Protein AF-A0A943E1K8-F1 (afdb_monomer)

Solvent-accessible surface area (backbone atoms only — not comparable to full-atom values): 16326 Å² total; per-residue (Å²): 135,88,84,73,83,76,76,87,79,76,83,73,80,78,90,58,93,94,58,88,58,58,48,60,48,66,50,99,86,66,51,77,46,78,41,61,51,93,78,56,90,78,88,85,83,81,87,78,83,80,50,56,70,44,74,32,82,42,62,45,56,46,76,77,58,83,40,34,36,35,40,38,34,29,32,98,78,47,32,36,43,30,36,35,33,32,44,66,48,63,89,44,80,87,56,68,46,66,27,31,40,61,46,93,64,55,36,15,24,50,45,87,46,55,88,55,11,23,40,20,63,61,75,51,72,74,37,38,54,62,36,40,43,32,40,37,41,65,50,99,84,49,40,31,44,38,38,35,43,37,28,32,70,88,68,53,53,41,35,39,36,37,72,45,66,58,78,44,86,47,94,68,76,92,80,73,64,78,43,76,43,80,53,93,63,85,86,72,55,69,20,55,46,42,32,42,33,20,29,96,80,66,51,34,39,32,34,45,34,34,19,30,57,70,78,54,94,66,88,66,70,45,67,36,40,81,38,98,57,80,46,59,48,16,27,39,90,78,39,49,73,47,76,67,49,98,86,58,90,69,67,71,36,81,46,73,65,46,38,35,34,53,94,95,42,76,48,75,47,67,46,83,41,66,68,86,115

Structure (mmCIF, N/CA/C/O backbone):
data_AF-A0A943E1K8-F1
#
_entry.id   AF-A0A943E1K8-F1
#
loop_
_atom_site.group_PDB
_atom_site.id
_atom_site.type_symbol
_atom_site.label_atom_id
_atom_site.label_alt_id
_atom_site.label_comp_id
_atom_site.label_asym_id
_atom_site.label_entity_id
_atom_site.label_seq_id
_atom_site.pdbx_PDB_ins_code
_atom_site.Cartn_x
_atom_site.Cartn_y
_atom_site.Cartn_z
_atom_site.occupancy
_atom_site.B_iso_or_equiv
_atom_site.auth_seq_id
_atom_site.auth_comp_id
_atom_site.auth_asym_id
_atom_site.auth_atom_id
_atom_site.pdbx_PDB_model_num
ATOM 1 N N . MET A 1 1 ? 5.465 17.161 -19.600 1.00 29.16 1 MET A N 1
ATOM 2 C CA . MET A 1 1 ? 6.344 17.427 -20.763 1.00 29.16 1 MET A CA 1
ATOM 3 C C . MET A 1 1 ? 6.939 16.104 -21.221 1.00 29.16 1 MET A C 1
ATOM 5 O O . MET A 1 1 ? 7.706 15.511 -20.479 1.00 29.16 1 MET A O 1
ATOM 9 N N . LYS A 1 2 ? 6.500 15.605 -22.382 1.00 32.16 2 LYS A N 1
ATOM 10 C CA . LYS A 1 2 ? 6.894 14.309 -22.955 1.00 32.16 2 LYS A CA 1
ATOM 11 C C . LYS A 1 2 ? 8.342 14.390 -23.451 1.00 32.16 2 LYS A C 1
ATOM 13 O O . LYS A 1 2 ? 8.644 15.281 -24.241 1.00 32.16 2 LYS A O 1
ATOM 18 N N . ARG A 1 3 ? 9.229 13.486 -23.026 1.00 33.66 3 ARG A N 1
ATOM 19 C CA . ARG A 1 3 ? 10.519 13.294 -23.703 1.00 33.66 3 ARG A CA 1
ATOM 20 C C . ARG A 1 3 ? 10.346 12.201 -24.745 1.00 33.66 3 ARG A C 1
ATOM 22 O O . ARG A 1 3 ? 10.275 11.024 -24.425 1.00 33.66 3 ARG A O 1
ATOM 29 N N . LEU A 1 4 ? 10.194 12.671 -25.979 1.00 34.94 4 LEU A N 1
ATOM 30 C CA . LEU A 1 4 ? 10.221 11.888 -27.198 1.00 34.94 4 LEU A CA 1
ATOM 31 C C . LEU A 1 4 ? 11.572 11.173 -27.307 1.00 34.94 4 LEU A C 1
ATOM 33 O O . LEU A 1 4 ? 12.613 11.831 -27.312 1.00 34.94 4 LEU A O 1
ATOM 37 N N . SER A 1 5 ? 11.560 9.852 -27.461 1.00 40.31 5 SER A N 1
ATOM 38 C CA . SER A 1 5 ? 12.672 9.148 -28.098 1.00 40.31 5 SER A CA 1
ATOM 39 C C . SER A 1 5 ? 12.657 9.575 -29.562 1.00 40.31 5 SER A C 1
ATOM 41 O O . SER A 1 5 ? 11.789 9.167 -30.331 1.00 40.31 5 SER A O 1
ATOM 43 N N . ALA A 1 6 ? 13.534 10.515 -29.904 1.00 36.59 6 ALA A N 1
ATOM 44 C CA . ALA A 1 6 ? 13.591 11.135 -31.214 1.00 36.59 6 ALA A CA 1
ATOM 45 C C . ALA A 1 6 ? 13.852 10.081 -32.301 1.00 36.59 6 ALA A C 1
ATOM 47 O O . ALA A 1 6 ? 14.968 9.585 -32.439 1.00 36.59 6 ALA A O 1
ATOM 48 N N . ILE A 1 7 ? 12.833 9.776 -33.106 1.00 44.44 7 ILE A N 1
ATOM 49 C CA . ILE A 1 7 ? 13.059 9.295 -34.468 1.00 44.44 7 ILE A CA 1
ATOM 50 C C . ILE A 1 7 ? 13.648 10.492 -35.217 1.00 44.44 7 ILE A C 1
ATOM 52 O O . ILE A 1 7 ? 12.962 11.490 -35.442 1.00 44.44 7 ILE A O 1
ATOM 56 N N . ALA A 1 8 ? 14.934 10.433 -35.554 1.00 38.34 8 ALA A N 1
ATOM 57 C CA . ALA A 1 8 ? 15.527 11.390 -36.477 1.00 38.34 8 ALA A CA 1
ATOM 58 C C . ALA A 1 8 ? 14.951 11.107 -37.872 1.00 38.34 8 ALA A C 1
ATOM 60 O O . ALA A 1 8 ? 15.337 10.147 -38.532 1.00 38.34 8 ALA A O 1
ATOM 61 N N . PHE A 1 9 ? 13.973 11.911 -38.289 1.00 50.53 9 PHE A N 1
ATOM 62 C CA . PHE A 1 9 ? 13.283 11.756 -39.565 1.00 50.53 9 PHE A CA 1
ATOM 63 C C . PHE A 1 9 ? 13.862 12.734 -40.590 1.00 50.53 9 PHE A C 1
ATOM 65 O O . PHE A 1 9 ? 13.734 13.948 -40.438 1.00 50.53 9 PHE A O 1
ATOM 72 N N . ALA A 1 10 ? 14.499 12.213 -41.638 1.00 42.06 10 ALA A N 1
ATOM 73 C CA . ALA A 1 10 ? 14.934 12.999 -42.788 1.00 42.06 10 ALA A CA 1
ATOM 74 C C . ALA A 1 10 ? 14.066 12.635 -44.000 1.00 42.06 10 ALA A C 1
ATOM 76 O O . ALA A 1 10 ? 14.365 11.694 -44.733 1.00 42.06 10 ALA A O 1
ATOM 77 N N . LEU A 1 11 ? 12.977 13.379 -44.215 1.00 49.12 11 LEU A N 1
ATOM 78 C CA . LEU A 1 11 ? 12.185 13.261 -45.438 1.00 49.12 11 LEU A CA 1
ATOM 79 C C . LEU A 1 11 ? 12.893 14.041 -46.547 1.00 49.12 11 LEU A C 1
ATOM 81 O O . LEU A 1 11 ? 12.848 15.269 -46.577 1.00 49.12 11 LEU A O 1
ATOM 85 N N . THR A 1 12 ? 13.570 13.341 -47.454 1.00 46.84 12 THR A N 1
ATOM 86 C CA . THR A 1 12 ? 14.207 13.993 -48.606 1.00 46.84 12 THR A CA 1
ATOM 87 C C . THR A 1 12 ? 13.293 13.858 -49.816 1.00 46.84 12 THR A C 1
ATOM 89 O O . THR A 1 12 ? 13.311 12.844 -50.509 1.00 46.84 12 THR A O 1
ATOM 92 N N . ALA A 1 13 ? 12.476 14.879 -50.070 1.00 49.19 13 ALA A N 1
ATOM 93 C CA . ALA A 1 13 ? 11.748 15.004 -51.327 1.00 49.19 13 ALA A CA 1
ATOM 94 C C . ALA A 1 13 ? 12.697 15.597 -52.381 1.00 49.19 13 ALA A C 1
ATOM 96 O O . ALA A 1 13 ? 12.972 16.797 -52.382 1.00 49.19 13 ALA A O 1
ATOM 97 N N . LEU A 1 14 ? 13.247 14.757 -53.260 1.00 47.16 14 LEU A N 1
ATOM 98 C CA . LEU A 1 14 ? 14.040 15.225 -54.397 1.00 47.16 14 LEU A CA 1
ATOM 99 C C . LEU A 1 14 ? 13.082 15.704 -55.494 1.00 47.16 14 LEU A C 1
ATOM 101 O O . LEU A 1 14 ? 12.521 14.902 -56.234 1.00 47.16 14 LEU A O 1
ATOM 105 N N . ALA A 1 15 ? 12.879 17.018 -55.589 1.00 43.00 15 ALA A N 1
ATOM 106 C CA . ALA A 1 15 ? 12.144 17.618 -56.694 1.00 43.00 15 ALA A CA 1
ATOM 107 C C . ALA A 1 15 ? 13.066 17.734 -57.917 1.00 43.00 15 ALA A C 1
ATOM 109 O O . ALA A 1 15 ? 13.774 18.726 -58.086 1.00 43.00 15 ALA A O 1
ATOM 110 N N . SER A 1 16 ? 13.060 16.723 -58.783 1.00 43.00 16 SER A N 1
ATOM 111 C CA . SER A 1 16 ? 13.494 16.885 -60.169 1.00 43.00 16 SER A CA 1
ATOM 112 C C . SER A 1 16 ? 12.362 16.472 -61.104 1.00 43.00 16 SER A C 1
ATOM 114 O O . SER A 1 16 ? 11.616 15.523 -60.873 1.00 43.00 16 SER A O 1
ATOM 116 N N . SER A 1 17 ? 12.166 17.287 -62.133 1.00 46.81 17 SER A N 1
ATOM 117 C CA . SER A 1 17 ? 11.093 17.164 -63.109 1.00 46.81 17 SER A CA 1
ATOM 118 C C . SER A 1 17 ? 11.123 15.810 -63.834 1.00 46.81 17 SER A C 1
ATOM 120 O O . SER A 1 17 ? 12.160 15.424 -64.369 1.00 46.81 17 SER A O 1
ATOM 122 N N . ALA A 1 18 ? 9.947 15.180 -63.926 1.00 48.66 18 ALA A N 1
ATOM 123 C CA . ALA A 1 18 ? 9.571 14.093 -64.841 1.00 48.66 18 ALA A CA 1
ATOM 124 C C . ALA A 1 18 ? 10.043 12.650 -64.551 1.00 48.66 18 ALA A C 1
ATOM 126 O O . ALA A 1 18 ? 9.966 11.811 -65.446 1.00 48.66 18 ALA A O 1
ATOM 127 N N . VAL A 1 19 ? 10.432 12.300 -63.321 1.00 50.19 19 VAL A N 1
ATOM 128 C CA . VAL A 1 19 ? 10.667 10.891 -62.936 1.00 50.19 19 VAL A CA 1
ATOM 129 C C . VAL A 1 19 ? 9.870 10.573 -61.671 1.00 50.19 19 VAL A C 1
ATOM 131 O O . VAL A 1 19 ? 9.807 11.415 -60.779 1.00 50.19 19 VAL A O 1
ATOM 134 N N . ALA A 1 20 ? 9.227 9.399 -61.629 1.00 53.78 20 ALA A N 1
ATOM 135 C CA . ALA A 1 20 ? 8.371 8.923 -60.540 1.00 53.78 20 ALA A CA 1
ATOM 136 C C . ALA A 1 20 ? 8.883 9.367 -59.160 1.00 53.78 20 ALA A C 1
ATOM 138 O O . ALA A 1 20 ? 9.993 9.010 -58.756 1.00 53.78 20 ALA A O 1
ATOM 139 N N . GLN A 1 21 ? 8.088 10.167 -58.445 1.00 65.31 21 GLN A N 1
ATOM 140 C CA . GLN A 1 21 ? 8.459 10.587 -57.100 1.00 65.31 21 GLN A CA 1
ATOM 141 C C . GLN A 1 21 ? 8.367 9.353 -56.192 1.00 65.31 21 GLN A C 1
ATOM 143 O O . GLN A 1 21 ? 7.339 8.673 -56.139 1.00 65.31 21 GLN A O 1
ATOM 148 N N . SER A 1 22 ? 9.455 9.028 -55.498 1.00 69.75 22 SER A N 1
ATOM 149 C CA . SER A 1 22 ? 9.477 7.950 -54.511 1.00 69.75 22 SER A CA 1
ATOM 150 C C . SER A 1 22 ? 9.601 8.533 -53.112 1.00 69.75 22 SER A C 1
ATOM 152 O O . SER A 1 22 ? 10.521 9.312 -52.861 1.00 69.75 22 SER A O 1
ATOM 154 N N . ILE A 1 23 ? 8.740 8.113 -52.190 1.00 73.12 23 ILE A N 1
ATOM 155 C CA . ILE A 1 23 ? 8.966 8.328 -50.760 1.00 73.12 23 ILE A CA 1
ATOM 156 C C . ILE A 1 23 ? 9.920 7.232 -50.295 1.00 73.12 23 ILE A C 1
ATOM 158 O O . ILE A 1 23 ? 9.649 6.051 -50.498 1.00 73.12 23 ILE A O 1
ATOM 162 N N . VAL A 1 24 ? 11.038 7.618 -49.683 1.00 75.31 24 VAL A N 1
ATOM 163 C CA . VAL A 1 24 ? 11.954 6.679 -49.030 1.00 75.31 24 VAL A CA 1
ATOM 164 C C . VAL A 1 24 ? 11.812 6.854 -47.527 1.00 75.31 24 VAL A C 1
ATOM 166 O O . VAL A 1 24 ? 12.113 7.920 -46.995 1.00 75.31 24 VAL A O 1
ATOM 169 N N . VAL A 1 25 ? 11.350 5.808 -46.852 1.00 73.62 25 VAL A N 1
ATOM 170 C CA . VAL A 1 25 ? 11.319 5.730 -45.392 1.00 73.62 25 VAL A CA 1
ATOM 171 C C . VAL A 1 25 ? 12.530 4.928 -44.949 1.00 73.62 25 VAL A C 1
ATOM 173 O O . VAL A 1 25 ? 12.727 3.809 -45.415 1.00 73.62 25 VAL A O 1
ATOM 176 N N . VAL A 1 26 ? 13.346 5.493 -44.064 1.00 74.69 26 VAL A N 1
ATOM 177 C CA . VAL A 1 26 ? 14.483 4.787 -43.466 1.00 74.69 26 VAL A CA 1
ATOM 178 C C . VAL A 1 26 ? 14.101 4.384 -42.049 1.00 74.69 26 VAL A C 1
ATOM 180 O O . VAL A 1 26 ? 13.700 5.244 -41.265 1.00 74.69 26 VAL A O 1
ATOM 183 N N . ASP A 1 27 ? 14.171 3.091 -41.733 1.00 72.25 27 ASP A N 1
ATOM 184 C CA . ASP A 1 27 ? 13.877 2.609 -40.383 1.00 72.25 27 ASP A CA 1
ATOM 185 C C . ASP A 1 27 ? 15.059 2.803 -39.416 1.00 72.25 27 ASP A C 1
ATOM 187 O O . ASP A 1 27 ? 16.143 3.256 -39.794 1.00 72.25 27 ASP A O 1
ATOM 191 N N . LYS A 1 28 ? 14.842 2.472 -38.136 1.00 68.56 28 LYS A N 1
ATOM 192 C CA . LYS A 1 28 ? 15.845 2.629 -37.069 1.00 68.56 28 LYS A CA 1
ATOM 193 C C . LYS A 1 28 ? 17.128 1.818 -37.294 1.00 68.56 28 LYS A C 1
ATOM 195 O O . LYS A 1 28 ? 18.148 2.142 -36.694 1.00 68.56 28 LYS A O 1
ATOM 200 N N . ASP A 1 29 ? 17.067 0.777 -38.122 1.00 74.50 29 ASP A N 1
ATOM 201 C CA . ASP A 1 29 ? 18.193 -0.102 -38.438 1.00 74.50 29 ASP A CA 1
ATOM 202 C C . ASP A 1 29 ? 18.872 0.320 -39.756 1.00 74.50 29 ASP A C 1
ATOM 204 O O . ASP A 1 29 ? 19.825 -0.312 -40.208 1.00 74.50 29 ASP A O 1
ATOM 208 N N . GLY A 1 30 ? 18.413 1.425 -40.358 1.00 74.69 30 GLY A N 1
ATOM 209 C CA . GLY A 1 30 ? 18.958 1.990 -41.586 1.00 74.69 30 GLY A CA 1
ATOM 210 C C . GLY A 1 30 ? 18.402 1.362 -42.864 1.00 74.69 30 GLY A C 1
ATOM 211 O O . GLY A 1 30 ? 18.882 1.696 -43.951 1.00 74.69 30 GLY A O 1
ATOM 212 N N . ASN A 1 31 ? 17.398 0.480 -42.782 1.00 76.94 31 ASN A N 1
ATOM 213 C CA . ASN A 1 31 ? 16.817 -0.118 -43.982 1.00 76.94 31 ASN A CA 1
ATOM 214 C C . ASN A 1 31 ? 15.929 0.894 -44.700 1.00 76.94 31 ASN A C 1
ATOM 216 O O . ASN A 1 31 ? 15.180 1.643 -44.074 1.00 76.94 31 ASN A O 1
ATOM 220 N N . GLN A 1 32 ? 15.990 0.890 -46.030 1.00 83.56 32 GLN A N 1
ATOM 221 C CA . GLN A 1 32 ? 15.205 1.791 -46.867 1.00 83.56 32 GLN A CA 1
ATOM 222 C C . GLN A 1 32 ? 13.968 1.092 -47.427 1.00 83.56 32 GLN A C 1
ATOM 224 O O . GLN A 1 32 ? 14.070 0.078 -48.115 1.00 83.56 32 GLN A O 1
ATOM 229 N N . HIS A 1 33 ? 12.815 1.713 -47.223 1.00 79.69 33 HIS A N 1
ATOM 230 C CA . HIS A 1 33 ? 11.519 1.300 -47.744 1.00 79.69 33 HIS A CA 1
ATOM 231 C C . HIS A 1 33 ? 11.070 2.337 -48.770 1.00 79.69 33 HIS A C 1
ATOM 233 O O . HIS A 1 33 ? 10.906 3.511 -48.438 1.00 79.69 33 HIS A O 1
ATOM 239 N N . LYS A 1 34 ? 10.935 1.933 -50.036 1.00 81.06 34 LYS A N 1
ATOM 240 C CA . LYS A 1 34 ? 10.587 2.840 -51.138 1.00 81.06 34 LYS A CA 1
ATOM 241 C C . LYS A 1 34 ? 9.125 2.676 -51.521 1.00 81.06 34 LYS A C 1
ATOM 243 O O . LYS A 1 34 ? 8.689 1.570 -51.820 1.00 81.06 34 LYS A O 1
ATOM 248 N N . PHE A 1 35 ? 8.409 3.788 -51.595 1.00 77.56 35 PHE A N 1
ATOM 249 C CA . PHE A 1 35 ? 7.002 3.838 -51.968 1.00 77.56 35 PHE A CA 1
ATOM 250 C C . PHE A 1 35 ? 6.823 4.727 -53.195 1.00 77.56 35 PHE A C 1
ATOM 252 O O . PHE A 1 35 ? 7.381 5.822 -53.257 1.00 77.56 35 PHE A O 1
ATOM 259 N N . CYS A 1 36 ? 6.050 4.260 -54.175 1.00 78.62 36 CYS A N 1
ATOM 260 C CA . CYS A 1 36 ? 5.674 5.074 -55.327 1.00 78.62 36 CYS A CA 1
ATOM 261 C C . CYS A 1 36 ? 4.592 6.074 -54.906 1.00 78.62 36 CYS A C 1
ATOM 263 O O . CYS A 1 36 ? 3.541 5.664 -54.421 1.00 78.62 36 CYS A O 1
ATOM 265 N N . THR A 1 37 ? 4.835 7.368 -55.092 1.00 71.81 37 THR A N 1
ATOM 266 C CA . THR A 1 37 ? 3.881 8.425 -54.702 1.00 71.81 37 THR A CA 1
ATOM 267 C C . THR A 1 37 ? 2.573 8.397 -55.490 1.00 71.81 37 THR A C 1
ATOM 269 O O . THR A 1 37 ? 1.558 8.828 -54.956 1.00 71.81 37 THR A O 1
ATOM 272 N N . ASP A 1 38 ? 2.560 7.823 -56.699 1.00 75.06 38 ASP A N 1
ATOM 273 C CA . ASP A 1 38 ? 1.367 7.749 -57.559 1.00 75.06 38 ASP A CA 1
ATOM 274 C C . ASP A 1 38 ? 0.222 6.915 -56.947 1.00 75.06 38 ASP A C 1
ATOM 276 O O . ASP A 1 38 ? -0.922 7.015 -57.388 1.00 75.06 38 ASP A O 1
ATOM 280 N N . TYR A 1 39 ? 0.516 6.093 -55.932 1.00 69.38 39 TYR A N 1
ATOM 281 C CA . TYR A 1 39 ? -0.433 5.156 -55.314 1.00 69.38 39 TYR A CA 1
ATOM 282 C C . TYR A 1 39 ? -0.549 5.297 -53.789 1.00 69.38 39 TYR A C 1
ATOM 284 O O . TYR A 1 39 ? -1.210 4.479 -53.150 1.00 69.38 39 TYR A O 1
ATOM 292 N N . VAL A 1 40 ? 0.096 6.298 -53.184 1.00 69.19 40 VAL A N 1
ATOM 293 C CA . VAL A 1 40 ? 0.091 6.490 -51.727 1.00 69.19 40 VAL A CA 1
ATOM 294 C C . VAL A 1 40 ? -0.831 7.648 -51.373 1.00 69.19 40 VAL A C 1
ATOM 296 O O . VAL A 1 40 ? -0.501 8.804 -51.616 1.00 69.19 40 VAL A O 1
ATOM 299 N N . GLN A 1 41 ? -1.982 7.326 -50.782 1.00 73.81 41 GLN A N 1
ATOM 300 C CA . GLN A 1 41 ? -2.904 8.327 -50.244 1.00 73.81 41 GLN A CA 1
ATOM 301 C C . GLN A 1 41 ? -2.454 8.817 -48.860 1.00 73.81 41 GLN A C 1
ATOM 303 O O . GLN A 1 41 ? -2.366 10.020 -48.652 1.00 73.81 41 GLN A O 1
ATOM 308 N N . ASP A 1 42 ? -2.111 7.890 -47.957 1.00 72.00 42 ASP A N 1
ATOM 309 C CA . ASP A 1 42 ? -1.655 8.165 -46.591 1.00 72.00 42 ASP A CA 1
ATOM 310 C C . ASP A 1 42 ? -0.586 7.144 -46.161 1.00 72.00 42 ASP A C 1
ATOM 312 O O . ASP A 1 42 ? -0.641 5.973 -46.545 1.00 72.00 42 ASP A O 1
ATOM 316 N N . ILE A 1 43 ? 0.372 7.570 -45.326 1.00 70.81 43 ILE A N 1
ATOM 317 C CA . ILE A 1 43 ? 1.309 6.679 -44.621 1.00 70.81 43 ILE A CA 1
ATOM 318 C C . ILE A 1 43 ? 1.098 6.864 -43.120 1.00 70.81 43 ILE A C 1
ATOM 320 O O . ILE A 1 43 ? 1.327 7.949 -42.588 1.00 70.81 43 ILE A O 1
ATOM 324 N N . THR A 1 44 ? 0.691 5.795 -42.435 1.00 66.94 44 THR A N 1
ATOM 325 C CA . THR A 1 44 ? 0.552 5.774 -40.973 1.00 66.94 44 THR A CA 1
ATOM 326 C C . THR A 1 44 ? 1.628 4.883 -40.372 1.00 66.94 44 THR A C 1
ATOM 328 O O . THR A 1 44 ? 1.867 3.780 -40.858 1.00 66.94 44 THR A O 1
ATOM 331 N N . PHE A 1 45 ? 2.265 5.358 -39.305 1.00 70.00 45 PHE A N 1
ATOM 332 C CA . PHE A 1 45 ? 3.222 4.585 -38.523 1.00 70.00 45 PHE A CA 1
ATOM 333 C C . PHE A 1 45 ? 2.626 4.312 -37.149 1.00 70.00 45 PHE A C 1
ATOM 335 O O . PHE A 1 45 ? 2.298 5.249 -36.421 1.00 70.00 45 PHE A O 1
ATOM 342 N N . GLU A 1 46 ? 2.499 3.038 -36.795 1.00 66.94 46 GLU A N 1
ATOM 343 C CA . GLU A 1 46 ? 2.139 2.626 -35.445 1.00 66.94 46 GLU A CA 1
ATOM 344 C C . GLU A 1 46 ? 3.417 2.350 -34.652 1.00 66.94 46 GLU A C 1
ATOM 346 O O . GLU A 1 46 ? 4.272 1.561 -35.060 1.00 66.94 46 GLU A O 1
ATOM 351 N N . VAL A 1 47 ? 3.566 3.029 -33.517 1.00 64.62 47 VAL A N 1
ATOM 352 C CA . VAL A 1 47 ? 4.628 2.709 -32.565 1.00 64.62 47 VAL A CA 1
ATOM 353 C C . VAL A 1 47 ? 4.138 1.532 -31.736 1.00 64.62 47 VAL A C 1
ATOM 355 O O . VAL A 1 47 ? 3.318 1.708 -30.839 1.00 64.62 47 VAL A O 1
ATOM 358 N N . ILE A 1 48 ? 4.639 0.339 -32.043 1.00 69.94 48 ILE A N 1
ATOM 359 C CA . ILE A 1 48 ? 4.382 -0.844 -31.224 1.00 69.94 48 ILE A CA 1
ATOM 360 C C . ILE A 1 48 ? 5.348 -0.815 -30.038 1.00 69.94 48 ILE A C 1
ATOM 362 O O . ILE A 1 48 ? 6.570 -0.863 -30.210 1.00 69.94 48 ILE A O 1
ATOM 366 N N . ASP A 1 49 ? 4.798 -0.726 -28.831 1.00 75.38 49 ASP A N 1
ATOM 367 C CA . ASP A 1 49 ? 5.567 -0.876 -27.603 1.00 75.38 49 ASP A CA 1
ATOM 368 C C . ASP A 1 49 ? 5.860 -2.359 -27.352 1.00 75.38 49 ASP A C 1
ATOM 370 O O . ASP A 1 49 ? 5.022 -3.107 -26.858 1.00 75.38 49 ASP A O 1
ATOM 374 N N . ASN A 1 50 ? 7.063 -2.786 -27.732 1.00 80.94 50 ASN A N 1
ATOM 375 C CA . ASN A 1 50 ? 7.509 -4.174 -27.605 1.00 80.94 50 ASN A CA 1
ATOM 376 C C . ASN A 1 50 ? 8.197 -4.469 -26.262 1.00 80.94 50 ASN A C 1
ATOM 378 O O . ASN A 1 50 ? 8.887 -5.484 -26.138 1.00 80.94 50 ASN A O 1
ATOM 382 N N . ARG A 1 51 ? 8.080 -3.583 -25.263 1.00 89.06 51 ARG A N 1
ATOM 383 C CA . ARG A 1 51 ? 8.646 -3.851 -23.937 1.00 89.06 51 ARG A CA 1
ATOM 384 C C . ARG A 1 51 ? 7.948 -5.069 -23.315 1.00 89.06 51 ARG A C 1
ATOM 386 O O . ARG A 1 51 ? 6.720 -5.147 -23.366 1.00 89.06 51 ARG A O 1
ATOM 393 N N . PRO A 1 52 ? 8.688 -6.010 -22.700 1.00 92.56 52 PRO A N 1
ATOM 394 C CA . PRO A 1 52 ? 8.073 -7.080 -21.928 1.00 92.56 52 PRO A CA 1
ATOM 395 C C . PRO A 1 52 ? 7.197 -6.482 -20.823 1.00 92.56 52 PRO A C 1
ATOM 397 O O . PRO A 1 52 ? 7.632 -5.579 -20.105 1.00 92.56 52 PRO A O 1
ATOM 400 N N . ASN A 1 53 ? 5.970 -6.990 -20.709 1.00 94.94 53 ASN A N 1
ATOM 401 C CA . ASN A 1 53 ? 4.981 -6.545 -19.736 1.00 94.94 53 ASN A CA 1
ATOM 402 C C . ASN A 1 53 ? 4.637 -7.679 -18.773 1.00 94.94 53 ASN A C 1
ATOM 404 O O . ASN A 1 53 ? 4.193 -8.744 -19.201 1.00 94.94 53 ASN A O 1
ATOM 408 N N . TYR A 1 54 ? 4.846 -7.434 -17.483 1.00 96.31 54 TYR A N 1
ATOM 409 C CA . TYR A 1 54 ? 4.637 -8.415 -16.428 1.00 96.31 54 TYR A CA 1
ATOM 410 C C . TYR A 1 54 ? 3.425 -8.051 -15.571 1.00 96.31 54 TYR A C 1
ATOM 412 O O . TYR A 1 54 ? 3.357 -6.972 -14.980 1.00 96.31 54 TYR A O 1
ATOM 420 N N . SER A 1 55 ? 2.484 -8.985 -15.458 1.00 96.81 55 SER A N 1
ATOM 421 C CA . SER A 1 55 ? 1.393 -8.913 -14.486 1.00 96.81 55 SER A CA 1
ATOM 422 C C . SER A 1 55 ? 1.812 -9.643 -13.215 1.00 96.81 55 SER A C 1
ATOM 424 O O . SER A 1 55 ? 1.869 -10.871 -13.173 1.00 96.81 55 SER A O 1
ATOM 426 N N . PHE A 1 56 ? 2.146 -8.882 -12.182 1.00 97.88 56 PHE A N 1
ATOM 427 C CA . PHE A 1 56 ? 2.535 -9.405 -10.882 1.00 97.88 56 PHE A CA 1
ATOM 428 C C . PHE A 1 56 ? 1.293 -9.793 -10.080 1.00 97.88 56 PHE A C 1
ATOM 430 O O . PHE A 1 56 ? 0.308 -9.059 -10.042 1.00 97.88 56 PHE A O 1
ATOM 437 N N . SER A 1 57 ? 1.352 -10.942 -9.410 1.00 96.56 57 SER A N 1
ATOM 438 C CA . SER A 1 57 ? 0.244 -11.485 -8.612 1.00 96.56 57 SER A CA 1
ATOM 439 C C . SER A 1 57 ? 0.510 -11.437 -7.108 1.00 96.56 57 SER A C 1
ATOM 441 O O . SER A 1 57 ? -0.350 -11.803 -6.311 1.00 96.56 57 SER A O 1
ATOM 443 N N . GLN A 1 58 ? 1.720 -11.046 -6.708 1.00 96.69 58 GLN A N 1
ATOM 444 C CA . GLN A 1 58 ? 2.149 -10.970 -5.318 1.00 96.69 58 GLN A CA 1
ATOM 445 C C . GLN A 1 58 ? 2.874 -9.655 -5.066 1.00 96.69 58 GLN A C 1
ATOM 447 O O . GLN A 1 58 ? 3.646 -9.196 -5.910 1.00 96.69 58 GLN A O 1
ATOM 452 N N . ILE A 1 59 ? 2.662 -9.109 -3.871 1.00 95.88 59 ILE A N 1
ATOM 453 C CA . ILE A 1 59 ? 3.368 -7.947 -3.344 1.00 95.88 59 ILE A CA 1
ATOM 454 C C . ILE A 1 59 ? 3.832 -8.249 -1.920 1.00 95.88 59 ILE A C 1
ATOM 456 O O . ILE A 1 59 ? 3.079 -8.812 -1.121 1.00 95.88 59 ILE A O 1
ATOM 460 N N . ASP A 1 60 ? 5.062 -7.862 -1.603 1.00 94.25 60 ASP A N 1
ATOM 461 C CA . ASP A 1 60 ? 5.544 -7.741 -0.238 1.00 94.25 60 ASP A CA 1
ATOM 462 C C . ASP A 1 60 ? 5.912 -6.292 0.075 1.00 94.25 60 ASP A C 1
ATOM 464 O O . ASP A 1 60 ? 6.768 -5.695 -0.577 1.00 94.25 60 ASP A O 1
ATOM 468 N N . VAL A 1 61 ? 5.236 -5.732 1.077 1.00 91.38 61 VAL A N 1
ATOM 469 C CA . VAL A 1 61 ? 5.443 -4.370 1.566 1.00 91.38 61 VAL A CA 1
ATOM 470 C C . VAL A 1 61 ? 6.328 -4.418 2.810 1.00 91.38 61 VAL A C 1
ATOM 472 O O . VAL A 1 61 ? 5.995 -5.067 3.808 1.00 91.38 61 VAL A O 1
ATOM 475 N N . ASN A 1 62 ? 7.453 -3.710 2.767 1.00 88.56 62 ASN A N 1
ATOM 476 C CA . ASN A 1 62 ? 8.470 -3.686 3.815 1.00 88.56 62 ASN A CA 1
ATOM 477 C C . ASN A 1 62 ? 8.715 -2.242 4.286 1.00 88.56 62 ASN A C 1
ATOM 479 O O . ASN A 1 62 ? 9.548 -1.541 3.712 1.00 88.56 62 ASN A O 1
ATOM 483 N N . PRO A 1 63 ? 7.975 -1.767 5.306 1.00 80.88 63 PRO A N 1
ATOM 484 C CA . PRO A 1 63 ? 8.201 -0.442 5.872 1.00 80.88 63 PRO A CA 1
ATOM 485 C C . PRO A 1 63 ? 9.506 -0.431 6.675 1.00 80.88 63 PRO A C 1
ATOM 487 O O . PRO A 1 63 ? 9.728 -1.332 7.486 1.00 80.88 63 PRO A O 1
ATOM 490 N N . TYR A 1 64 ? 10.339 0.589 6.474 1.00 75.44 64 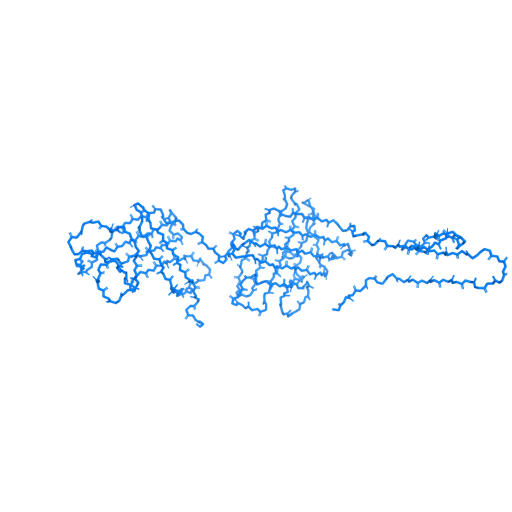TYR A N 1
ATOM 491 C CA . TYR A 1 64 ? 11.591 0.754 7.219 1.00 75.44 64 TYR A CA 1
ATOM 492 C C . TYR A 1 64 ? 11.460 1.844 8.288 1.00 75.44 64 TYR A C 1
ATOM 494 O O . TYR A 1 64 ? 11.404 1.519 9.472 1.00 75.44 64 TYR A O 1
ATOM 502 N N . ASP A 1 65 ? 11.356 3.115 7.890 1.00 63.34 65 ASP A N 1
ATOM 503 C CA . ASP A 1 65 ? 11.104 4.245 8.794 1.00 63.34 65 ASP A CA 1
ATOM 504 C C . ASP A 1 65 ? 10.631 5.487 8.009 1.00 63.34 65 ASP A C 1
ATOM 506 O O . ASP A 1 65 ? 10.983 5.680 6.841 1.00 63.34 65 ASP A O 1
ATOM 510 N N . GLY A 1 66 ? 9.833 6.342 8.653 1.00 69.06 66 GLY A N 1
ATOM 511 C CA . GLY A 1 66 ? 9.330 7.599 8.098 1.00 69.06 66 GLY A CA 1
ATOM 512 C C . GLY A 1 66 ? 8.636 7.448 6.738 1.00 69.06 66 GLY A C 1
ATOM 513 O O . GLY A 1 66 ? 7.581 6.829 6.624 1.00 69.06 66 GLY A O 1
ATOM 514 N N . VAL A 1 67 ? 9.232 8.056 5.708 1.00 76.50 67 VAL A N 1
ATOM 515 C CA . VAL A 1 67 ? 8.719 8.084 4.325 1.00 76.50 67 VAL A CA 1
ATOM 516 C C . VAL A 1 67 ? 9.133 6.874 3.478 1.00 76.50 67 VAL A C 1
ATOM 518 O O . VAL A 1 67 ? 8.783 6.835 2.301 1.00 76.50 67 VAL A O 1
ATOM 521 N N . ASN A 1 68 ? 9.929 5.942 4.011 1.00 88.94 68 ASN A N 1
ATOM 522 C CA . ASN A 1 68 ? 10.579 4.907 3.212 1.00 88.94 68 ASN A CA 1
ATOM 523 C C . ASN A 1 68 ? 9.853 3.556 3.264 1.00 88.94 68 ASN A C 1
ATOM 525 O O . ASN A 1 68 ? 9.579 3.012 4.340 1.00 88.94 68 ASN A O 1
ATOM 529 N N . VAL A 1 69 ? 9.563 3.009 2.082 1.00 90.44 69 VAL A N 1
ATOM 530 C CA . VAL A 1 69 ? 8.858 1.737 1.916 1.00 90.44 69 VAL A CA 1
ATOM 531 C C . VAL A 1 69 ? 9.518 0.917 0.816 1.00 90.44 69 VAL A C 1
ATOM 533 O O . VAL A 1 69 ? 9.556 1.332 -0.340 1.00 90.44 69 VAL A O 1
ATOM 536 N N . GLY A 1 70 ? 9.959 -0.290 1.161 1.00 94.12 70 GLY A N 1
ATOM 537 C CA . GLY A 1 70 ? 10.334 -1.299 0.181 1.00 94.12 70 GLY A CA 1
ATOM 538 C C . GLY A 1 70 ? 9.096 -1.989 -0.388 1.00 94.12 70 GLY A C 1
ATOM 539 O O . GLY A 1 70 ? 8.230 -2.434 0.370 1.00 94.12 70 GLY A O 1
ATOM 540 N N . LEU A 1 71 ? 9.025 -2.115 -1.710 1.00 96.12 71 LEU A N 1
ATOM 541 C CA . LEU A 1 71 ? 8.045 -2.947 -2.407 1.00 96.12 71 LEU A CA 1
ATOM 542 C C . LEU A 1 71 ? 8.765 -4.050 -3.170 1.00 96.12 71 LEU A C 1
ATOM 544 O O . LEU A 1 71 ? 9.671 -3.760 -3.944 1.00 96.12 71 LEU A O 1
ATOM 548 N N . GLU A 1 72 ? 8.338 -5.299 -3.008 1.00 97.38 72 GLU A N 1
ATOM 549 C CA . GLU A 1 72 ? 8.796 -6.413 -3.838 1.00 97.38 72 GLU A CA 1
ATOM 550 C C . GLU A 1 72 ? 7.603 -7.111 -4.496 1.00 97.38 72 GLU A C 1
ATOM 552 O O . GLU A 1 72 ? 6.733 -7.655 -3.821 1.00 97.38 72 GLU A O 1
ATOM 557 N N . PHE A 1 73 ? 7.574 -7.115 -5.825 1.00 97.75 73 PHE A N 1
ATOM 558 C CA . PHE A 1 73 ? 6.553 -7.781 -6.624 1.00 97.75 73 PHE A CA 1
ATOM 559 C C . PHE A 1 73 ? 7.064 -9.107 -7.168 1.00 97.75 73 PHE A C 1
ATOM 561 O O . PHE A 1 73 ? 8.223 -9.198 -7.582 1.00 97.75 73 PHE A O 1
ATOM 568 N N . LYS A 1 74 ? 6.192 -10.121 -7.218 1.00 96.94 74 LYS A N 1
ATOM 569 C CA . LYS A 1 74 ? 6.499 -11.437 -7.799 1.00 96.94 74 LYS A CA 1
ATOM 570 C C . LYS A 1 74 ? 5.387 -11.930 -8.720 1.00 96.94 74 LYS A C 1
ATOM 572 O O . LYS A 1 74 ? 4.197 -11.763 -8.441 1.00 96.94 74 LYS A O 1
ATOM 577 N N . THR A 1 75 ? 5.799 -12.522 -9.833 1.00 96.25 75 THR A N 1
ATOM 578 C CA . THR A 1 75 ? 4.938 -13.346 -10.698 1.00 96.25 75 THR A CA 1
ATOM 579 C C . THR A 1 75 ? 4.949 -14.797 -10.208 1.00 96.25 75 THR A C 1
ATOM 581 O O . THR A 1 75 ? 5.803 -15.172 -9.398 1.00 96.25 75 THR A O 1
ATOM 584 N N . ALA A 1 76 ? 4.029 -15.628 -10.700 1.00 91.62 76 ALA A N 1
ATOM 585 C CA . ALA A 1 76 ? 4.025 -17.060 -10.392 1.00 91.62 76 ALA A CA 1
ATOM 586 C C . ALA A 1 76 ? 5.267 -17.774 -10.957 1.00 91.62 76 ALA A C 1
ATOM 588 O O . ALA A 1 76 ? 5.752 -18.744 -10.379 1.00 91.62 76 ALA A O 1
ATOM 589 N N . GLU A 1 77 ? 5.808 -17.247 -12.052 1.00 90.81 77 GLU A N 1
ATOM 590 C CA . GLU A 1 77 ? 6.974 -17.745 -12.776 1.00 90.81 77 GLU A CA 1
ATOM 591 C C . GLU A 1 77 ? 8.303 -17.279 -12.155 1.00 90.81 77 GLU A C 1
ATOM 593 O O . GLU A 1 77 ? 9.367 -17.626 -12.649 1.00 90.81 77 GLU A O 1
ATOM 598 N N . GLY A 1 78 ? 8.278 -16.499 -11.068 1.00 91.88 78 GLY A N 1
ATOM 599 C CA . GLY A 1 78 ? 9.493 -16.109 -10.343 1.00 91.88 78 GLY A CA 1
ATOM 600 C C . GLY A 1 78 ? 10.223 -14.877 -10.892 1.00 91.88 78 GLY A C 1
ATOM 601 O O . GLY A 1 78 ? 11.347 -14.597 -10.470 1.00 91.88 78 GLY A O 1
ATOM 602 N N . VAL A 1 79 ? 9.595 -14.106 -11.787 1.00 96.12 79 VAL A N 1
ATOM 603 C CA . VAL A 1 79 ? 10.038 -12.736 -12.109 1.00 96.12 79 VAL A CA 1
ATOM 604 C C . VAL A 1 79 ? 9.807 -11.841 -10.894 1.00 96.12 79 VAL A C 1
ATOM 606 O O . VAL A 1 79 ? 8.692 -11.811 -10.364 1.00 96.12 79 VAL A O 1
ATOM 609 N N . THR A 1 80 ? 10.831 -11.080 -10.506 1.00 97.31 80 THR A N 1
ATOM 610 C CA . THR A 1 80 ? 10.795 -10.151 -9.369 1.00 97.31 80 THR A CA 1
ATOM 611 C C . THR A 1 80 ? 11.086 -8.720 -9.813 1.00 97.31 80 THR A C 1
ATOM 613 O O . THR A 1 80 ? 12.006 -8.482 -10.596 1.00 97.31 80 THR A O 1
ATOM 616 N N . ALA A 1 81 ? 10.356 -7.756 -9.257 1.00 98.00 81 ALA A N 1
ATOM 617 C CA . ALA A 1 81 ? 10.707 -6.340 -9.315 1.00 98.00 81 ALA A CA 1
ATOM 618 C C . ALA A 1 81 ? 10.664 -5.758 -7.900 1.00 98.00 81 ALA A C 1
ATOM 620 O O . ALA A 1 81 ? 9.630 -5.834 -7.241 1.00 98.00 81 ALA A O 1
ATOM 621 N N . ALA A 1 82 ? 11.784 -5.217 -7.430 1.00 98.00 82 ALA A N 1
ATOM 622 C CA . ALA A 1 82 ? 11.899 -4.601 -6.117 1.00 98.00 82 ALA A CA 1
ATOM 623 C C . ALA A 1 82 ? 12.218 -3.112 -6.245 1.00 98.00 82 ALA A C 1
ATOM 625 O O . ALA A 1 82 ? 12.945 -2.703 -7.155 1.00 98.00 82 ALA A O 1
ATOM 626 N N . PHE A 1 83 ? 11.668 -2.319 -5.333 1.00 98.00 83 PHE A N 1
ATOM 627 C CA . PHE A 1 83 ? 11.731 -0.868 -5.368 1.00 98.00 83 PHE A CA 1
ATOM 628 C C . PHE A 1 83 ? 11.872 -0.301 -3.958 1.00 98.00 83 PHE A C 1
ATOM 630 O O . PHE A 1 83 ? 11.114 -0.665 -3.060 1.00 98.00 83 PHE A O 1
ATOM 637 N N . ASP A 1 84 ? 12.792 0.643 -3.805 1.00 96.44 84 ASP A N 1
ATOM 638 C CA . ASP A 1 84 ? 12.984 1.442 -2.602 1.00 96.44 84 ASP A CA 1
ATOM 639 C C . ASP A 1 84 ? 12.293 2.808 -2.760 1.00 96.44 84 ASP A C 1
ATOM 641 O O . ASP A 1 84 ? 12.797 3.707 -3.442 1.00 96.44 84 ASP A O 1
ATOM 645 N N . LEU A 1 85 ? 11.075 2.941 -2.223 1.00 94.81 85 LEU A N 1
ATOM 646 C CA . LEU A 1 85 ? 10.224 4.115 -2.431 1.00 94.81 85 LEU A CA 1
ATOM 647 C C . LEU A 1 85 ? 10.384 5.127 -1.306 1.00 94.81 85 LEU A C 1
ATOM 649 O O . LEU A 1 85 ? 10.531 4.782 -0.133 1.00 94.81 85 LEU A O 1
ATOM 653 N N . TYR A 1 86 ? 10.234 6.395 -1.673 1.00 93.06 86 TYR A N 1
ATOM 654 C CA . TYR A 1 86 ? 10.081 7.495 -0.738 1.00 93.06 86 TYR A CA 1
ATOM 655 C C . TYR A 1 86 ? 8.898 8.370 -1.145 1.00 93.06 86 TYR A C 1
ATOM 657 O O . TYR A 1 86 ? 8.818 8.820 -2.292 1.00 93.06 86 TYR A O 1
ATOM 665 N N . MET A 1 87 ? 8.001 8.638 -0.199 1.00 89.38 87 MET A N 1
ATOM 666 C CA . MET A 1 87 ? 6.884 9.563 -0.398 1.00 89.38 87 MET A CA 1
ATOM 667 C C . MET A 1 87 ? 7.286 11.012 -0.106 1.00 89.38 87 MET A C 1
ATOM 669 O O . MET A 1 87 ? 8.145 11.282 0.735 1.00 89.38 87 MET A O 1
ATOM 673 N N . ALA A 1 88 ? 6.624 11.953 -0.781 1.00 89.19 88 ALA A N 1
ATOM 674 C CA . ALA A 1 88 ? 6.740 13.379 -0.486 1.00 89.19 88 ALA A CA 1
ATOM 675 C C . ALA A 1 88 ? 6.140 13.738 0.886 1.00 89.19 88 ALA A C 1
ATOM 677 O O . ALA A 1 88 ? 6.679 14.592 1.586 1.00 89.19 88 ALA A O 1
ATOM 678 N N . ASP A 1 89 ? 5.037 13.083 1.260 1.00 82.25 89 ASP A N 1
ATOM 679 C CA . ASP A 1 89 ? 4.328 13.289 2.522 1.00 82.25 89 ASP A CA 1
ATOM 680 C C . ASP A 1 89 ? 4.501 12.061 3.446 1.00 82.25 89 ASP A C 1
ATOM 682 O O . ASP A 1 89 ? 4.028 10.976 3.101 1.00 82.25 89 ASP A O 1
ATOM 686 N N . PRO A 1 90 ? 5.157 12.196 4.617 1.00 71.00 90 PRO A N 1
ATOM 687 C CA . PRO A 1 90 ? 5.322 11.107 5.590 1.00 71.00 90 PRO A CA 1
ATOM 688 C C . PRO A 1 90 ? 4.025 10.636 6.244 1.00 71.00 90 PRO A C 1
ATOM 690 O O . PRO A 1 90 ? 4.016 9.568 6.855 1.00 71.00 90 PRO A O 1
ATOM 693 N N . SER A 1 91 ? 2.948 11.419 6.175 1.00 68.94 91 SER A N 1
ATOM 694 C CA . SER A 1 91 ? 1.677 11.060 6.805 1.00 68.94 91 SER A CA 1
ATOM 695 C C . SER A 1 91 ? 0.885 10.022 6.006 1.00 68.94 91 SER A C 1
ATOM 697 O O . SER A 1 91 ? 0.012 9.359 6.571 1.00 68.94 91 SER A O 1
ATOM 699 N N . VAL A 1 92 ? 1.215 9.830 4.722 1.00 71.81 92 VAL A N 1
ATOM 700 C CA . VAL A 1 92 ? 0.503 8.924 3.815 1.00 71.81 92 VAL A CA 1
ATOM 701 C C . VAL A 1 92 ? 1.460 7.878 3.255 1.00 71.81 92 VAL A C 1
ATOM 703 O O . VAL A 1 92 ? 2.293 8.141 2.390 1.00 71.81 92 VAL A O 1
ATOM 706 N N . ILE A 1 93 ? 1.315 6.651 3.743 1.00 74.88 93 ILE A N 1
ATOM 707 C CA . ILE A 1 93 ? 2.132 5.518 3.310 1.00 74.88 93 ILE A CA 1
ATOM 708 C C . ILE A 1 93 ? 1.596 4.997 1.980 1.00 74.88 93 ILE A C 1
ATOM 710 O O . ILE A 1 93 ? 0.411 4.694 1.876 1.00 74.88 93 ILE A O 1
ATOM 714 N N . LEU A 1 94 ? 2.479 4.906 0.975 1.00 83.25 94 LEU A N 1
ATOM 715 C CA . LEU A 1 94 ? 2.129 4.554 -0.409 1.00 83.25 94 LEU A CA 1
ATOM 716 C C . LEU A 1 94 ? 1.019 5.448 -0.982 1.00 83.25 94 LEU A C 1
ATOM 718 O O . LEU A 1 94 ? 0.023 4.964 -1.516 1.00 83.25 94 LEU A O 1
ATOM 722 N N . ALA A 1 95 ? 1.206 6.764 -0.858 1.00 86.25 95 ALA A N 1
ATOM 723 C CA . ALA A 1 95 ? 0.298 7.758 -1.412 1.00 86.25 95 ALA A CA 1
ATOM 724 C C . ALA A 1 95 ? 0.077 7.566 -2.920 1.00 86.25 95 ALA A C 1
ATOM 726 O O . ALA A 1 95 ? 1.019 7.266 -3.664 1.00 86.25 95 ALA A O 1
ATOM 727 N N . ASP A 1 96 ? -1.152 7.824 -3.362 1.00 92.69 96 ASP A N 1
ATOM 728 C CA . ASP A 1 96 ? -1.495 7.866 -4.778 1.00 92.69 96 ASP A CA 1
ATOM 729 C C . ASP A 1 96 ? -0.649 8.906 -5.518 1.00 92.69 96 ASP A C 1
ATOM 731 O O . ASP A 1 96 ? -0.331 9.982 -5.003 1.00 92.69 96 ASP A O 1
ATOM 735 N N . GLY A 1 97 ? -0.297 8.593 -6.760 1.00 95.38 97 GLY A N 1
ATOM 736 C CA . GLY A 1 97 ? 0.435 9.498 -7.630 1.00 95.38 97 GLY A CA 1
ATOM 737 C C . GLY A 1 97 ? 1.512 8.806 -8.446 1.00 95.38 97 GLY A C 1
ATOM 738 O O . GLY A 1 97 ? 1.515 7.593 -8.636 1.00 95.38 97 GLY A O 1
ATOM 739 N N . THR A 1 98 ? 2.424 9.618 -8.976 1.00 97.88 98 THR A N 1
ATOM 740 C CA . THR A 1 98 ? 3.531 9.151 -9.815 1.00 97.88 98 THR A CA 1
ATOM 741 C C . THR A 1 98 ? 4.846 9.237 -9.054 1.00 97.88 98 THR A C 1
ATOM 743 O O . THR A 1 98 ? 5.211 10.305 -8.567 1.00 97.88 98 THR A O 1
ATOM 746 N N . TYR A 1 99 ? 5.562 8.121 -8.997 1.00 98.12 99 TYR A N 1
ATOM 747 C CA . TYR A 1 99 ? 6.885 7.968 -8.418 1.00 98.12 99 TYR A CA 1
ATOM 748 C C . TYR A 1 99 ? 7.915 7.934 -9.540 1.00 98.12 99 TYR A C 1
ATOM 750 O O . TYR A 1 99 ? 7.788 7.162 -10.491 1.00 98.12 99 TYR A O 1
ATOM 758 N N . THR A 1 100 ? 8.934 8.781 -9.445 1.00 98.56 100 THR A N 1
ATOM 759 C CA . THR A 1 100 ? 9.965 8.893 -10.487 1.00 98.56 100 THR A CA 1
ATOM 760 C C . THR A 1 100 ? 11.241 8.172 -10.064 1.00 98.56 100 THR A C 1
ATOM 762 O O . THR A 1 100 ? 11.749 8.392 -8.964 1.00 98.56 100 THR A O 1
ATOM 765 N N . PHE A 1 101 ? 11.780 7.326 -10.942 1.00 98.56 101 PHE A N 1
ATOM 766 C CA . PHE A 1 101 ? 13.018 6.587 -10.689 1.00 98.56 101 PHE A CA 1
ATOM 767 C C . PHE A 1 101 ? 14.219 7.535 -10.725 1.00 98.56 101 PHE A C 1
ATOM 769 O O . PHE A 1 101 ? 14.392 8.280 -11.692 1.00 98.56 101 PHE A O 1
ATOM 776 N N . GLY A 1 102 ? 15.051 7.494 -9.685 1.00 97.50 102 GLY A N 1
ATOM 777 C CA . GLY A 1 102 ? 16.262 8.310 -9.569 1.00 97.50 102 GLY A CA 1
ATOM 778 C C . GLY A 1 102 ? 16.016 9.801 -9.334 1.00 97.50 102 GLY A C 1
ATOM 779 O O . GLY A 1 102 ? 16.952 10.592 -9.427 1.00 97.50 102 GLY A O 1
ATOM 780 N N . ALA A 1 103 ? 14.778 10.206 -9.038 1.00 97.38 103 ALA A N 1
ATOM 781 C CA . ALA A 1 103 ? 14.519 11.550 -8.534 1.00 97.38 103 ALA A CA 1
ATOM 782 C C . ALA A 1 103 ? 15.114 11.717 -7.125 1.00 97.38 103 ALA A C 1
ATOM 784 O O . ALA A 1 103 ? 15.307 10.737 -6.411 1.00 97.38 103 ALA A O 1
ATOM 785 N N . THR A 1 104 ? 15.388 12.956 -6.714 1.00 94.19 104 THR A N 1
ATOM 786 C CA . THR A 1 104 ? 15.921 13.284 -5.376 1.00 94.19 104 THR A CA 1
ATOM 787 C C . THR A 1 104 ? 14.872 13.888 -4.442 1.00 94.19 104 THR A C 1
ATOM 789 O O . THR A 1 104 ? 15.094 13.968 -3.239 1.00 94.19 104 THR A O 1
ATOM 792 N N . GLU A 1 105 ? 13.723 14.297 -4.980 1.00 92.81 105 GLU A N 1
ATOM 793 C CA . GLU A 1 105 ? 12.639 14.967 -4.260 1.00 92.81 105 GLU A CA 1
ATOM 794 C C . GLU A 1 105 ? 11.276 14.427 -4.711 1.00 92.81 105 GLU A C 1
ATOM 796 O O . GLU A 1 105 ? 11.160 13.798 -5.766 1.00 92.81 105 GLU A O 1
ATOM 801 N N . GLY A 1 106 ? 10.241 14.695 -3.912 1.00 93.62 106 GLY A N 1
ATOM 802 C CA . GLY A 1 106 ? 8.878 14.237 -4.172 1.00 93.62 106 GLY A CA 1
ATOM 803 C C . GLY A 1 106 ? 8.706 12.721 -4.024 1.00 93.62 106 GLY A C 1
ATOM 804 O O . GLY A 1 106 ? 9.524 12.045 -3.395 1.00 93.62 106 GLY A O 1
ATOM 805 N N . ASN A 1 107 ? 7.629 12.203 -4.621 1.00 95.50 107 ASN A N 1
ATOM 806 C CA . ASN A 1 107 ? 7.393 10.767 -4.743 1.00 95.50 107 ASN A CA 1
ATOM 807 C C . ASN A 1 107 ? 8.448 10.173 -5.681 1.00 95.50 107 ASN A C 1
ATOM 809 O O . ASN A 1 107 ? 8.495 10.480 -6.878 1.00 95.50 107 ASN A O 1
ATOM 813 N N . ARG A 1 108 ? 9.321 9.334 -5.133 1.00 96.44 108 ARG A N 1
ATOM 814 C CA . ARG A 1 108 ? 10.508 8.852 -5.840 1.00 96.44 108 ARG A CA 1
ATOM 815 C C . ARG A 1 108 ? 10.807 7.395 -5.536 1.00 96.44 108 ARG A C 1
ATOM 817 O O . ARG A 1 108 ? 10.388 6.864 -4.512 1.00 96.44 108 ARG A O 1
ATOM 824 N N . ILE A 1 109 ? 11.563 6.791 -6.441 1.00 98.00 109 ILE A N 1
ATOM 825 C CA . ILE A 1 109 ? 12.165 5.469 -6.281 1.00 98.00 109 ILE A CA 1
ATOM 826 C C . ILE A 1 109 ? 13.675 5.671 -6.312 1.00 98.00 109 ILE A C 1
ATOM 828 O O . ILE A 1 109 ? 14.197 6.185 -7.308 1.00 98.00 109 ILE A O 1
ATOM 832 N N . ASP A 1 110 ? 14.367 5.303 -5.236 1.00 97.44 110 ASP A N 1
ATOM 833 C CA . ASP A 1 110 ? 15.825 5.324 -5.227 1.00 97.44 110 ASP A CA 1
ATOM 834 C C . ASP A 1 110 ? 16.356 4.184 -6.102 1.00 97.44 110 ASP A C 1
ATOM 836 O O . ASP A 1 110 ? 15.895 3.051 -6.019 1.00 97.44 110 ASP A O 1
ATOM 840 N N . ILE A 1 111 ? 17.311 4.490 -6.973 1.00 97.62 111 ILE A N 1
ATOM 841 C CA . ILE A 1 111 ? 17.970 3.531 -7.870 1.00 97.62 111 ILE A CA 1
ATOM 842 C C . ILE A 1 111 ? 19.477 3.437 -7.592 1.00 97.62 111 ILE A C 1
ATOM 844 O O . ILE A 1 111 ? 20.207 2.830 -8.374 1.00 97.62 111 ILE A O 1
ATOM 848 N N . SER A 1 112 ? 19.954 4.066 -6.513 1.00 95.81 112 SER A N 1
ATOM 849 C CA . SER A 1 112 ? 21.371 4.111 -6.148 1.00 95.81 112 SER A CA 1
ATOM 850 C C . SER A 1 112 ? 21.914 2.751 -5.691 1.00 95.81 112 SER A C 1
ATOM 852 O O . SER A 1 112 ? 23.081 2.448 -5.947 1.00 95.81 112 SER A O 1
ATOM 854 N N . ASP A 1 113 ? 21.065 1.902 -5.098 1.00 94.25 113 ASP A N 1
ATOM 855 C CA . ASP A 1 113 ? 21.415 0.553 -4.653 1.00 94.25 113 ASP A CA 1
ATOM 856 C C . ASP A 1 113 ? 20.639 -0.536 -5.414 1.00 94.25 113 ASP A C 1
ATOM 858 O O . ASP A 1 113 ? 19.467 -0.822 -5.156 1.00 94.25 113 ASP A O 1
ATOM 862 N N . SER A 1 114 ? 21.346 -1.219 -6.317 1.00 90.81 114 SER A N 1
ATOM 863 C CA . SER A 1 114 ? 20.831 -2.368 -7.080 1.00 90.81 114 SER A CA 1
ATOM 864 C C . SER A 1 114 ? 20.528 -3.620 -6.239 1.00 90.81 114 SER A C 1
ATOM 866 O O . SER A 1 114 ? 20.070 -4.632 -6.775 1.00 90.81 114 SER A O 1
ATOM 868 N N . GLN A 1 115 ? 20.796 -3.604 -4.931 1.00 92.44 115 GLN A N 1
ATOM 869 C CA . GLN A 1 115 ? 20.340 -4.649 -4.019 1.00 92.44 115 GLN A CA 1
ATOM 870 C C . GLN A 1 115 ? 18.919 -4.417 -3.519 1.00 92.44 115 GLN A C 1
ATOM 872 O O . GLN A 1 115 ? 18.222 -5.415 -3.308 1.00 92.44 115 GLN A O 1
ATOM 877 N N . LEU A 1 116 ? 18.506 -3.153 -3.386 1.00 94.69 116 LEU A N 1
ATOM 878 C CA . LEU A 1 116 ? 17.195 -2.735 -2.884 1.00 94.69 116 LEU A CA 1
ATOM 879 C C . LEU A 1 116 ? 16.216 -2.442 -4.025 1.00 94.69 116 LEU A C 1
ATOM 881 O O . LEU A 1 116 ? 15.069 -2.880 -3.975 1.00 94.69 116 LEU A O 1
ATOM 885 N N . THR A 1 117 ? 16.698 -1.803 -5.092 1.00 98.00 117 THR A N 1
ATOM 886 C CA . THR A 1 117 ? 15.903 -1.485 -6.281 1.00 98.00 117 THR A CA 1
ATOM 887 C C . THR A 1 117 ? 16.43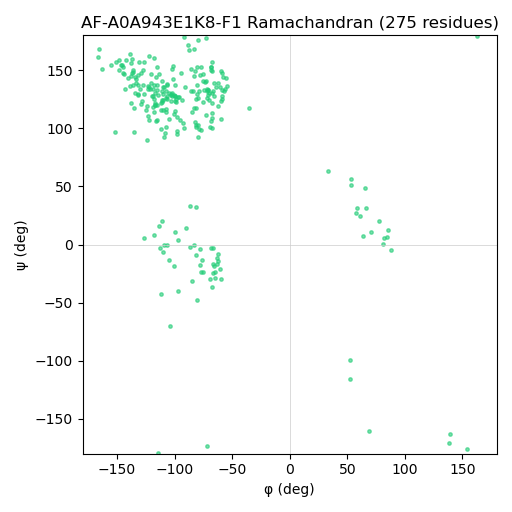8 -2.227 -7.497 1.00 98.00 117 THR A C 1
ATOM 889 O O . THR A 1 117 ? 17.498 -1.899 -8.035 1.00 98.00 117 THR A O 1
ATOM 892 N N . TYR A 1 118 ? 15.711 -3.250 -7.944 1.00 97.69 118 TYR A N 1
ATOM 893 C CA . TYR A 1 118 ? 16.174 -4.136 -9.009 1.00 97.69 118 TYR A CA 1
ATOM 894 C C . TYR A 1 118 ? 15.043 -4.820 -9.771 1.00 97.69 118 TYR A C 1
ATOM 896 O O . TYR A 1 118 ? 13.964 -5.081 -9.242 1.00 97.69 118 TYR A O 1
ATOM 904 N N . PHE A 1 119 ? 15.335 -5.189 -11.013 1.00 97.81 119 PHE A N 1
ATOM 905 C CA . PHE A 1 119 ? 14.534 -6.113 -11.801 1.00 97.81 119 PHE A CA 1
ATOM 906 C C . PHE A 1 119 ? 15.257 -7.454 -11.915 1.00 97.81 119 PHE A C 1
ATOM 908 O O . PHE A 1 119 ? 16.467 -7.503 -12.121 1.00 97.81 119 PHE A O 1
ATOM 915 N N . ARG A 1 120 ? 14.539 -8.562 -11.775 1.00 96.00 120 ARG A N 1
ATOM 916 C CA . ARG A 1 120 ? 15.087 -9.909 -11.927 1.00 96.00 120 ARG A CA 1
ATOM 917 C C . ARG A 1 120 ? 14.122 -10.736 -12.772 1.00 96.00 120 ARG A C 1
ATOM 919 O 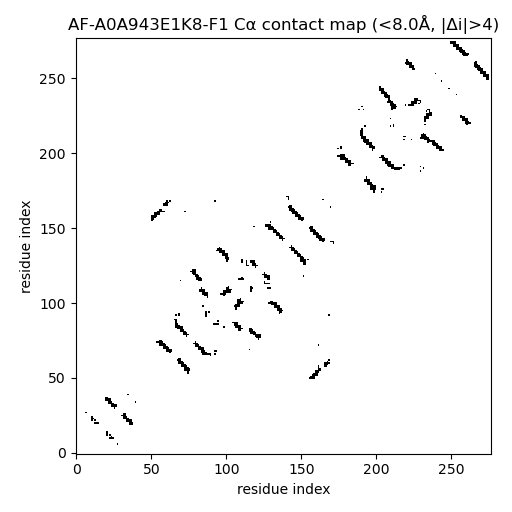O . ARG A 1 120 ? 13.150 -11.256 -12.222 1.00 96.00 120 ARG A O 1
ATOM 926 N N . PRO A 1 121 ? 14.360 -10.868 -14.084 1.00 90.00 121 PRO A N 1
ATOM 927 C CA . PRO A 1 121 ? 13.589 -11.802 -14.889 1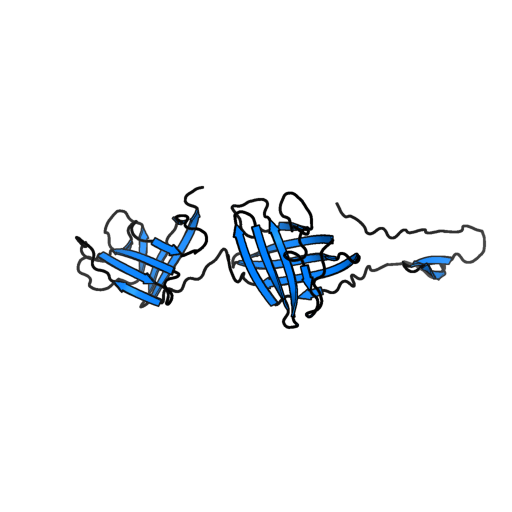.00 90.00 121 PRO A CA 1
ATOM 928 C C . PRO A 1 121 ? 13.911 -13.233 -14.439 1.00 90.00 121 PRO A C 1
ATOM 930 O O . PRO A 1 121 ? 15.076 -13.550 -14.237 1.00 90.00 121 PRO A O 1
ATOM 933 N N . ASP A 1 122 ? 12.887 -14.058 -14.214 1.00 79.75 122 ASP A N 1
ATOM 934 C CA . ASP A 1 122 ? 12.964 -15.520 -14.029 1.00 79.75 122 ASP A CA 1
ATOM 935 C C . ASP A 1 122 ? 14.242 -16.038 -13.328 1.00 79.75 122 ASP A C 1
ATOM 937 O O . ASP A 1 122 ? 15.100 -16.694 -13.919 1.00 79.75 122 ASP A O 1
ATOM 941 N N . GLY A 1 123 ? 14.450 -15.651 -12.065 1.00 68.44 123 GLY A N 1
ATOM 942 C CA . GLY A 1 123 ? 15.579 -16.163 -11.282 1.00 68.44 123 GLY A CA 1
ATOM 943 C C . GLY A 1 123 ? 16.990 -15.810 -11.795 1.00 68.44 123 GLY A C 1
ATOM 944 O O . GLY A 1 123 ? 17.966 -16.276 -11.198 1.00 68.44 123 GLY A O 1
ATOM 945 N N . THR A 1 124 ? 17.156 -14.957 -12.813 1.00 80.56 124 THR A N 1
ATOM 946 C CA . THR A 1 124 ? 18.473 -14.554 -13.348 1.00 80.56 124 THR A CA 1
ATOM 947 C C . THR A 1 124 ? 19.234 -13.624 -12.396 1.00 80.56 124 THR A C 1
ATOM 949 O O . THR A 1 124 ? 18.809 -13.373 -11.271 1.00 80.56 124 THR A O 1
ATOM 952 N N . ALA A 1 125 ? 20.378 -13.075 -12.812 1.00 89.75 125 ALA A N 1
ATOM 953 C CA . ALA A 1 125 ? 21.027 -12.003 -12.059 1.00 89.75 125 ALA A CA 1
ATOM 954 C C . ALA A 1 125 ? 20.104 -10.775 -11.925 1.00 89.75 125 ALA A C 1
ATOM 956 O O . ALA A 1 125 ? 19.289 -10.505 -12.813 1.00 89.75 125 ALA A O 1
ATOM 957 N N . LYS A 1 126 ? 20.247 -10.038 -10.816 1.00 95.19 126 LYS A N 1
ATOM 958 C CA . LYS A 1 126 ? 19.588 -8.741 -10.621 1.00 95.19 126 LYS A CA 1
ATOM 959 C C . LYS A 1 126 ? 20.073 -7.752 -11.684 1.00 95.19 126 LYS A 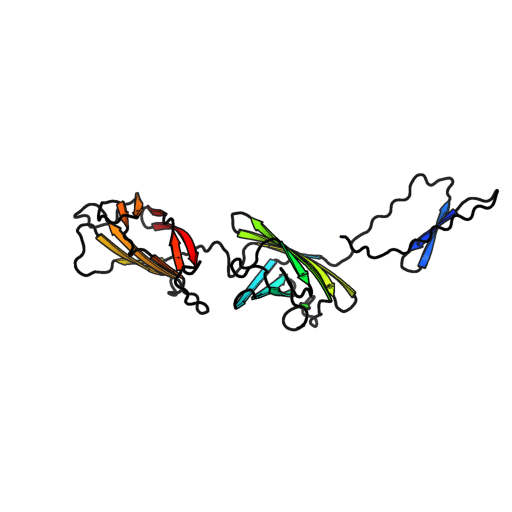C 1
ATOM 961 O O . LYS A 1 126 ? 21.266 -7.684 -11.973 1.00 95.19 126 LYS A O 1
ATOM 966 N N . GLN A 1 127 ? 19.147 -6.972 -12.216 1.00 95.50 127 GLN A N 1
ATOM 967 C CA . GLN A 1 127 ? 19.379 -5.909 -13.182 1.00 95.50 127 GLN A CA 1
ATOM 968 C C . GLN A 1 127 ? 19.005 -4.575 -12.539 1.00 95.50 127 GLN A C 1
ATOM 970 O O . GLN A 1 127 ? 17.949 -4.448 -11.917 1.00 95.50 127 GLN A O 1
ATOM 975 N N . ALA A 1 128 ? 19.881 -3.582 -12.671 1.00 97.31 128 ALA A N 1
ATOM 976 C CA . ALA A 1 128 ? 19.636 -2.250 -12.135 1.00 97.31 128 ALA A CA 1
ATOM 977 C C . ALA A 1 128 ? 18.665 -1.469 -13.030 1.00 97.31 128 ALA A C 1
ATOM 979 O O . ALA A 1 128 ? 18.699 -1.582 -14.260 1.00 97.31 128 ALA A O 1
ATOM 980 N N . PHE A 1 129 ? 17.840 -0.632 -12.409 1.00 97.88 129 PHE A N 1
ATOM 981 C CA . PHE A 1 129 ? 17.044 0.362 -13.117 1.00 97.88 129 PHE A CA 1
ATOM 982 C C . PHE A 1 129 ? 17.877 1.613 -13.419 1.00 97.88 129 PHE A C 1
ATOM 984 O O . PHE A 1 129 ? 18.781 1.973 -12.671 1.00 97.88 129 PHE A O 1
ATOM 991 N N . LYS A 1 130 ? 17.552 2.290 -14.520 1.00 97.56 130 LYS A N 1
ATOM 992 C CA . LYS A 1 130 ? 18.193 3.536 -14.963 1.00 97.56 130 LYS A CA 1
ATOM 993 C C . LYS A 1 130 ? 17.258 4.736 -14.865 1.00 97.56 130 LYS A C 1
ATOM 995 O O . LYS A 1 130 ? 17.684 5.821 -14.487 1.00 97.56 130 LYS A O 1
ATOM 1000 N N . SER A 1 131 ? 16.003 4.562 -15.264 1.00 98.31 131 SER A N 1
ATOM 1001 C CA . SER A 1 131 ? 14.979 5.611 -15.245 1.00 98.31 131 SER A CA 1
ATOM 1002 C C . SER A 1 131 ? 13.596 4.999 -15.425 1.00 98.31 131 SER A C 1
ATOM 1004 O O . SER A 1 131 ? 13.486 3.852 -15.848 1.00 98.31 131 SER A O 1
ATOM 1006 N N . GLY A 1 132 ? 12.545 5.774 -15.188 1.00 98.06 132 GLY A N 1
ATOM 1007 C CA . GLY A 1 132 ? 11.177 5.304 -15.338 1.00 98.06 132 GLY A CA 1
ATOM 1008 C C . GLY A 1 132 ? 10.203 6.063 -14.458 1.00 98.06 132 GLY A C 1
ATOM 1009 O O . GLY A 1 132 ? 10.577 7.001 -13.745 1.00 98.06 132 GLY A O 1
ATOM 1010 N N . THR A 1 133 ? 8.959 5.611 -14.492 1.00 98.50 133 THR A N 1
ATOM 1011 C CA . THR A 1 133 ? 7.885 6.084 -13.623 1.00 98.50 133 THR A CA 1
ATOM 1012 C C . THR A 1 133 ? 7.058 4.912 -13.130 1.00 98.50 133 THR A C 1
ATOM 1014 O O . THR A 1 133 ? 6.824 3.962 -13.873 1.00 98.50 133 THR A O 1
ATOM 1017 N N . MET A 1 134 ? 6.584 5.003 -11.896 1.00 98.69 134 MET A N 1
ATOM 1018 C CA . MET A 1 134 ? 5.566 4.125 -11.333 1.00 98.69 134 MET A CA 1
ATOM 1019 C C . MET A 1 134 ? 4.343 4.962 -10.973 1.00 98.69 134 MET A C 1
ATOM 1021 O O . MET A 1 134 ? 4.489 6.043 -10.412 1.00 98.69 134 MET A O 1
ATOM 1025 N N . THR A 1 135 ? 3.144 4.484 -11.272 1.00 98.44 135 THR A N 1
ATOM 1026 C CA . THR A 1 135 ? 1.889 5.097 -10.846 1.00 98.44 135 THR A CA 1
ATOM 1027 C C . THR A 1 135 ? 1.220 4.199 -9.819 1.00 98.44 135 THR A C 1
ATOM 1029 O O . THR A 1 135 ? 1.102 2.996 -10.029 1.00 98.44 135 THR A O 1
ATOM 1032 N N . ILE A 1 136 ? 0.790 4.797 -8.712 1.00 96.56 136 ILE A N 1
ATOM 1033 C CA . ILE A 1 136 ? 0.035 4.145 -7.645 1.00 96.56 136 ILE A CA 1
ATOM 1034 C C . ILE A 1 136 ? -1.322 4.840 -7.543 1.00 96.56 136 ILE A C 1
ATOM 1036 O O . ILE A 1 136 ? -1.396 6.070 -7.558 1.00 96.56 136 ILE A O 1
ATOM 1040 N N . SER A 1 137 ? -2.385 4.050 -7.457 1.00 95.88 137 SER A N 1
ATOM 1041 C CA . SER A 1 137 ? -3.738 4.509 -7.136 1.00 95.88 137 SER A CA 1
ATOM 1042 C C . SER A 1 137 ? -4.468 3.444 -6.325 1.00 95.88 137 SER A C 1
ATOM 1044 O O . SER A 1 137 ? -4.147 2.262 -6.472 1.00 95.88 137 SER A O 1
ATOM 1046 N N . HIS A 1 138 ? -5.454 3.823 -5.513 1.00 92.81 138 HIS A N 1
ATOM 1047 C CA . HIS A 1 138 ? -6.334 2.858 -4.852 1.00 92.81 138 HIS A CA 1
ATOM 1048 C C . HIS A 1 138 ? -7.802 3.292 -4.854 1.00 92.81 138 HIS A C 1
ATOM 1050 O O . HIS A 1 138 ? -8.135 4.470 -4.975 1.00 92.81 138 HIS A O 1
ATOM 1056 N N . ASN A 1 139 ? -8.701 2.315 -4.732 1.00 92.75 139 ASN A N 1
ATOM 1057 C CA . ASN A 1 139 ? -10.134 2.568 -4.585 1.00 92.75 139 ASN A CA 1
ATOM 1058 C C . ASN A 1 139 ? -10.555 2.663 -3.104 1.00 92.75 139 ASN A C 1
ATOM 1060 O O . ASN A 1 139 ? -9.760 2.449 -2.189 1.00 92.75 139 ASN A O 1
ATOM 1064 N N . SER A 1 140 ? -11.841 2.923 -2.851 1.00 87.50 140 SER A N 1
ATOM 1065 C CA . SER A 1 140 ? -12.404 3.024 -1.494 1.00 87.50 140 SER A CA 1
ATOM 1066 C C . SER A 1 140 ? -12.322 1.737 -0.660 1.00 87.50 140 SER A C 1
ATOM 1068 O O . SER A 1 140 ? -12.539 1.783 0.546 1.00 87.50 140 SER A O 1
ATOM 1070 N N . GLU A 1 141 ? -12.029 0.594 -1.281 1.00 87.06 141 GLU A N 1
ATOM 1071 C CA . GLU A 1 141 ? -11.844 -0.705 -0.621 1.00 87.06 141 GLU A CA 1
ATOM 1072 C C . GLU A 1 141 ? -10.359 -1.052 -0.411 1.00 87.06 141 GLU A C 1
ATOM 1074 O O . GLU A 1 141 ? -10.026 -2.188 -0.057 1.00 87.06 141 GLU A O 1
ATOM 1079 N N . ALA A 1 142 ? -9.465 -0.079 -0.628 1.00 87.81 142 ALA A N 1
ATOM 1080 C CA . ALA A 1 142 ? -8.015 -0.234 -0.551 1.00 87.81 142 ALA A CA 1
ATOM 1081 C C . ALA A 1 142 ? -7.452 -1.309 -1.503 1.00 87.81 142 ALA A C 1
ATOM 1083 O O . ALA A 1 142 ? -6.450 -1.962 -1.200 1.00 87.81 142 ALA A O 1
ATOM 1084 N N . ILE A 1 143 ? -8.093 -1.505 -2.660 1.00 93.31 143 ILE A N 1
ATOM 1085 C CA . ILE A 1 143 ? -7.510 -2.260 -3.773 1.00 93.31 143 ILE A CA 1
ATOM 1086 C C . ILE A 1 143 ? -6.608 -1.301 -4.542 1.00 93.31 143 ILE A C 1
ATOM 1088 O O . ILE A 1 143 ? -7.086 -0.292 -5.063 1.00 93.31 143 ILE A O 1
ATOM 1092 N N . TYR A 1 144 ? -5.315 -1.612 -4.580 1.00 94.69 144 TYR A N 1
ATOM 1093 C CA . TYR A 1 144 ? -4.300 -0.816 -5.253 1.00 94.69 144 TYR A CA 1
ATOM 1094 C C . TYR A 1 144 ? -4.131 -1.277 -6.693 1.00 94.69 144 TYR A C 1
ATOM 1096 O O . TYR A 1 144 ? -3.984 -2.472 -6.936 1.00 94.69 144 TYR A O 1
ATOM 1104 N N . THR A 1 145 ? -4.057 -0.322 -7.614 1.00 97.62 145 THR A N 1
ATOM 1105 C CA . THR A 1 145 ? -3.549 -0.509 -8.972 1.00 97.62 145 THR A CA 1
ATOM 1106 C C . THR A 1 145 ? -2.192 0.183 -9.049 1.00 97.62 145 THR A C 1
ATOM 1108 O O . THR A 1 145 ? -2.099 1.409 -8.925 1.00 97.62 145 THR A O 1
ATOM 1111 N N . ILE A 1 146 ? -1.135 -0.610 -9.231 1.00 98.31 146 ILE A N 1
ATOM 1112 C CA . ILE A 1 146 ? 0.249 -0.148 -9.337 1.00 98.31 146 ILE A CA 1
ATOM 1113 C C . ILE A 1 146 ? 0.773 -0.531 -10.713 1.00 98.31 146 ILE A C 1
ATOM 1115 O O . ILE A 1 146 ? 0.752 -1.703 -11.077 1.00 98.31 146 ILE A O 1
ATOM 1119 N N . SER A 1 147 ? 1.274 0.434 -11.474 1.00 98.38 147 SER A N 1
ATOM 1120 C CA . SER A 1 147 ? 1.916 0.188 -12.764 1.00 98.38 147 SER A CA 1
ATOM 1121 C C . SER A 1 147 ? 3.274 0.864 -12.824 1.00 98.38 147 SER A C 1
ATOM 1123 O O . SER A 1 147 ? 3.472 1.914 -12.220 1.00 98.38 147 SER A O 1
ATOM 1125 N N . PHE A 1 148 ? 4.230 0.282 -13.539 1.00 98.50 148 PHE A N 1
ATOM 1126 C CA . PHE A 1 148 ? 5.506 0.934 -13.796 1.00 98.50 148 PHE A CA 1
ATOM 1127 C C . PHE A 1 148 ? 5.966 0.754 -15.232 1.00 98.50 148 PHE A C 1
ATOM 1129 O O . PHE A 1 148 ? 5.752 -0.275 -15.872 1.00 98.50 148 PHE A O 1
ATOM 1136 N N . GLU A 1 149 ? 6.663 1.778 -15.698 1.00 97.81 149 GLU A N 1
ATOM 1137 C CA . GLU A 1 149 ? 7.375 1.807 -16.957 1.00 97.81 149 GLU A CA 1
ATOM 1138 C C . GLU A 1 149 ? 8.822 2.169 -16.668 1.00 97.81 149 GLU A C 1
ATOM 1140 O O . GLU A 1 149 ? 9.106 3.274 -16.199 1.00 97.81 149 GLU A O 1
ATOM 1145 N N . ALA A 1 150 ? 9.747 1.256 -16.938 1.00 97.69 150 ALA A N 1
ATOM 1146 C CA . ALA A 1 150 ? 11.142 1.451 -16.585 1.00 97.69 150 ALA A CA 1
ATOM 1147 C C . ALA A 1 150 ? 12.086 1.161 -17.748 1.00 97.69 150 ALA A C 1
ATOM 1149 O O . ALA A 1 150 ? 11.768 0.435 -18.688 1.00 97.69 150 ALA A O 1
ATOM 1150 N N . VAL A 1 151 ? 13.267 1.757 -17.655 1.00 97.12 151 VAL A N 1
ATOM 1151 C CA . VAL A 1 151 ? 14.434 1.494 -18.489 1.00 97.12 151 VAL A CA 1
ATOM 1152 C C . VAL A 1 151 ? 15.497 0.901 -17.579 1.00 97.12 151 VAL A C 1
ATOM 1154 O O . VAL A 1 151 ? 15.799 1.470 -16.526 1.00 97.12 151 VAL A O 1
ATOM 1157 N N . LEU A 1 152 ? 16.053 -0.236 -17.973 1.00 96.38 152 LEU A N 1
ATOM 1158 C CA . LEU A 1 152 ? 17.116 -0.932 -17.259 1.00 96.38 152 LEU A CA 1
ATOM 1159 C C . LEU A 1 152 ? 18.484 -0.330 -17.608 1.00 96.38 152 LEU A C 1
ATOM 1161 O O . LEU A 1 152 ? 18.625 0.482 -18.528 1.00 96.38 152 LEU A O 1
ATOM 1165 N N . ALA A 1 153 ? 19.516 -0.698 -16.852 1.00 95.00 153 ALA A N 1
ATOM 1166 C CA . ALA A 1 153 ? 20.871 -0.180 -17.044 1.00 95.00 153 ALA A CA 1
ATOM 1167 C C . ALA A 1 153 ? 21.450 -0.475 -18.442 1.00 95.00 153 ALA A C 1
ATOM 1169 O O . ALA A 1 153 ? 22.221 0.333 -18.962 1.00 95.00 153 ALA A O 1
ATOM 1170 N N . ASP A 1 154 ? 21.038 -1.579 -19.071 1.00 93.06 154 ASP A N 1
ATOM 1171 C CA . ASP A 1 154 ? 21.421 -1.955 -20.439 1.00 93.06 154 ASP A CA 1
ATOM 1172 C C . ASP A 1 154 ? 20.656 -1.180 -21.534 1.00 93.06 154 ASP A C 1
ATOM 1174 O O . ASP A 1 154 ? 20.953 -1.318 -22.719 1.00 93.06 154 ASP A O 1
ATOM 1178 N N . GLY A 1 155 ? 19.702 -0.327 -21.146 1.00 93.94 155 GLY A N 1
ATOM 1179 C CA . GLY A 1 155 ? 18.876 0.474 -22.046 1.00 93.94 155 GLY A CA 1
ATOM 1180 C C . GLY A 1 155 ? 17.602 -0.218 -22.530 1.00 93.94 155 GLY A C 1
ATOM 1181 O O . GLY A 1 155 ? 16.798 0.434 -23.199 1.00 93.94 155 GLY A O 1
ATOM 1182 N N . SER A 1 156 ? 17.382 -1.488 -22.185 1.00 93.12 156 SER A N 1
ATOM 1183 C CA . SER A 1 156 ? 16.117 -2.171 -22.455 1.00 93.12 156 SER A CA 1
ATOM 1184 C C . SER A 1 156 ? 14.983 -1.587 -21.607 1.00 93.12 156 SER A C 1
ATOM 1186 O O . SER A 1 156 ? 15.207 -1.019 -20.536 1.00 93.12 156 SER A O 1
ATOM 1188 N N . GLY A 1 157 ? 13.751 -1.676 -22.107 1.00 94.75 157 GLY A N 1
ATOM 1189 C CA . GLY A 1 157 ? 12.565 -1.227 -21.383 1.00 94.75 157 GLY A CA 1
ATOM 1190 C C . GLY A 1 157 ? 11.792 -2.396 -20.781 1.00 94.75 157 GLY A C 1
ATOM 1191 O O . GLY A 1 157 ? 11.794 -3.483 -21.346 1.00 94.75 157 GLY A O 1
ATOM 1192 N N . VAL A 1 158 ? 11.093 -2.161 -19.675 1.00 96.56 158 VAL A N 1
ATOM 1193 C CA . VAL A 1 158 ? 10.199 -3.132 -19.032 1.00 96.56 158 VAL A CA 1
ATOM 1194 C C . VAL A 1 158 ? 8.941 -2.438 -18.519 1.00 96.56 158 VAL A C 1
ATOM 1196 O O . VAL A 1 158 ? 8.991 -1.297 -18.052 1.00 96.56 158 VAL A O 1
ATOM 1199 N N . LEU A 1 159 ? 7.817 -3.138 -18.628 1.00 97.44 159 LEU A N 1
ATOM 1200 C CA . LEU A 1 159 ? 6.518 -2.749 -18.101 1.00 97.44 159 LEU A CA 1
ATOM 1201 C C . LEU A 1 159 ? 6.101 -3.714 -16.993 1.00 97.44 159 LEU A C 1
ATOM 1203 O O . LEU A 1 159 ? 6.395 -4.911 -17.048 1.00 97.44 159 LEU A O 1
ATOM 1207 N N . GLY A 1 160 ? 5.391 -3.201 -15.998 1.00 97.62 160 GLY A N 1
ATOM 1208 C CA . GLY A 1 160 ? 4.845 -4.022 -14.931 1.00 97.62 160 GLY A CA 1
ATOM 1209 C C . GLY A 1 160 ? 3.542 -3.483 -14.377 1.00 97.62 160 GLY A C 1
ATOM 1210 O O . GLY A 1 160 ? 3.309 -2.275 -14.377 1.00 97.62 160 GLY A O 1
ATOM 1211 N N . SER A 1 161 ? 2.697 -4.388 -13.891 1.00 98.19 161 SER A N 1
ATOM 1212 C CA . SER A 1 161 ? 1.421 -4.056 -13.259 1.00 98.19 161 SER A CA 1
ATOM 1213 C C . SER A 1 161 ? 1.092 -4.994 -12.100 1.00 98.19 161 SER A C 1
ATOM 1215 O O . SER A 1 161 ? 1.425 -6.176 -12.138 1.00 98.19 161 SER A O 1
ATOM 1217 N N . TYR A 1 162 ? 0.426 -4.463 -11.083 1.00 98.44 162 TYR A N 1
ATOM 1218 C CA . TYR A 1 162 ? -0.149 -5.187 -9.956 1.00 98.44 162 TYR A CA 1
ATO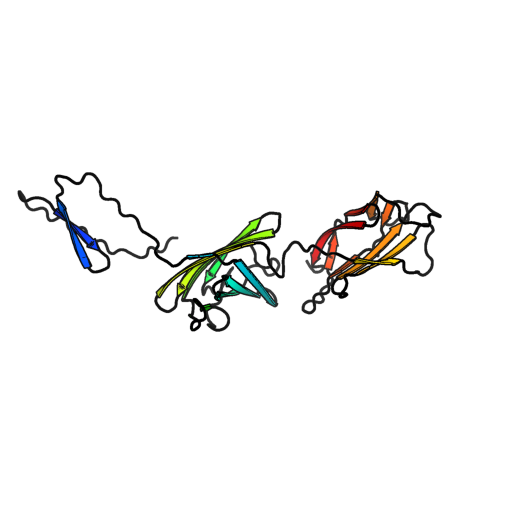M 1219 C C . TYR A 1 162 ? -1.525 -4.600 -9.644 1.00 98.44 162 TYR A C 1
ATOM 1221 O O . TYR A 1 162 ? -1.676 -3.378 -9.589 1.00 98.44 162 TYR A O 1
ATOM 1229 N N . GLU A 1 163 ? -2.504 -5.467 -9.401 1.00 97.88 163 GLU A N 1
ATOM 1230 C CA . GLU A 1 163 ? -3.798 -5.081 -8.847 1.00 97.88 163 GLU A CA 1
ATOM 1231 C C . GLU A 1 163 ? -4.120 -5.960 -7.639 1.00 97.88 163 GLU A C 1
ATOM 1233 O O . GLU A 1 163 ? -4.131 -7.188 -7.739 1.00 97.88 163 GLU A O 1
ATOM 1238 N N . GLY A 1 164 ? -4.365 -5.345 -6.483 1.00 94.75 164 GLY A N 1
ATOM 1239 C CA . GLY A 1 164 ? -4.710 -6.091 -5.279 1.00 94.75 164 GLY A CA 1
ATOM 1240 C C . GLY A 1 164 ? -4.546 -5.308 -3.984 1.00 94.75 164 GLY A C 1
ATOM 1241 O O . GLY A 1 164 ? -4.145 -4.147 -3.962 1.00 94.75 164 GLY A O 1
ATOM 1242 N N . LYS A 1 165 ? -4.862 -5.966 -2.867 1.00 91.56 165 LYS A N 1
ATOM 1243 C CA . LYS A 1 165 ? -4.640 -5.411 -1.525 1.00 91.56 165 LYS A CA 1
ATOM 1244 C C . LYS A 1 165 ? -3.165 -5.506 -1.141 1.00 91.56 165 LYS A C 1
ATOM 1246 O O . LYS A 1 165 ? -2.455 -6.400 -1.596 1.00 91.56 165 LYS A O 1
ATOM 1251 N N . LEU A 1 166 ? -2.706 -4.610 -0.276 1.00 88.50 166 LEU A N 1
ATOM 1252 C CA . LEU A 1 166 ? -1.366 -4.706 0.298 1.00 88.50 166 LEU A CA 1
ATOM 1253 C C . LEU A 1 166 ? -1.313 -5.833 1.334 1.00 88.50 166 LEU A C 1
ATOM 1255 O O . LEU A 1 166 ? -2.235 -5.992 2.134 1.00 88.50 166 LEU A O 1
ATOM 1259 N N . ASN A 1 167 ? -0.217 -6.594 1.359 1.00 85.56 167 AS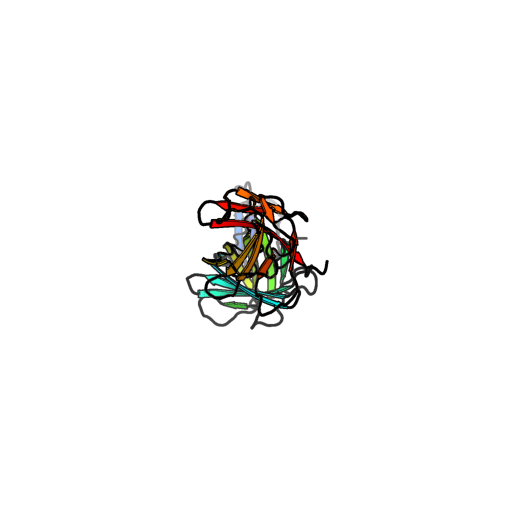N A N 1
ATOM 1260 C CA . ASN A 1 167 ? -0.022 -7.647 2.359 1.00 85.56 167 ASN A CA 1
ATOM 1261 C C . ASN A 1 167 ? 0.360 -7.089 3.748 1.00 85.56 167 ASN A C 1
ATOM 1263 O O . ASN A 1 167 ? 0.125 -7.746 4.761 1.00 85.56 167 ASN A O 1
ATOM 1267 N N . LYS A 1 168 ? 0.925 -5.876 3.803 1.00 80.88 168 LYS A N 1
ATOM 1268 C CA . LYS A 1 168 ? 1.177 -5.087 5.018 1.00 80.88 168 LYS A CA 1
ATOM 1269 C C . LYS A 1 168 ? 0.800 -3.627 4.760 1.00 80.88 168 LYS A C 1
ATOM 1271 O O . LYS A 1 168 ? 0.770 -3.194 3.615 1.00 80.88 168 LYS A O 1
ATOM 1276 N N . MET A 1 169 ? 0.568 -2.852 5.823 1.00 74.88 169 MET A N 1
ATOM 1277 C CA . MET A 1 169 ? 0.320 -1.399 5.739 1.00 74.88 169 MET A CA 1
ATOM 1278 C C . MET A 1 169 ? -0.923 -0.994 4.926 1.00 74.88 169 MET A C 1
ATOM 1280 O O . MET A 1 169 ? -1.001 0.133 4.449 1.00 74.88 169 MET A O 1
ATOM 1284 N N . SER A 1 170 ? -1.909 -1.887 4.800 1.00 74.62 170 SER A N 1
ATOM 1285 C CA . SER A 1 170 ? -3.210 -1.536 4.226 1.00 74.62 170 SER A CA 1
ATOM 1286 C C . SER A 1 170 ? -3.876 -0.431 5.065 1.00 74.62 170 SER A C 1
ATOM 1288 O O . SER A 1 170 ? -3.877 -0.544 6.296 1.00 74.62 170 SER A O 1
ATOM 1290 N N . PRO A 1 171 ? -4.462 0.616 4.446 1.00 68.88 171 PRO A N 1
ATOM 1291 C CA . PRO A 1 171 ? -5.201 1.650 5.177 1.00 68.88 171 PRO A CA 1
ATOM 1292 C C . PRO A 1 171 ? -6.477 1.095 5.828 1.00 68.88 171 PRO A C 1
ATOM 1294 O O . PRO A 1 171 ? -7.012 1.691 6.759 1.00 68.88 171 PRO A O 1
ATOM 1297 N N . ILE A 1 172 ? -6.941 -0.069 5.366 1.00 72.31 172 ILE A N 1
ATOM 1298 C CA . ILE A 1 172 ? -8.033 -0.833 5.965 1.00 72.31 172 ILE A CA 1
ATOM 1299 C C . ILE A 1 172 ? -7.446 -2.104 6.571 1.00 72.31 172 ILE A C 1
ATOM 1301 O O . ILE A 1 172 ? -6.827 -2.905 5.864 1.00 72.31 172 ILE A O 1
ATOM 1305 N N . VAL A 1 173 ? -7.656 -2.302 7.871 1.00 72.50 173 VAL A N 1
ATOM 1306 C CA . VAL A 1 173 ? -7.234 -3.511 8.584 1.00 72.50 173 VAL A CA 1
ATOM 1307 C C . VAL A 1 173 ? -8.468 -4.218 9.125 1.00 72.50 173 VAL A C 1
ATOM 1309 O O . VAL A 1 173 ? -9.139 -3.711 10.021 1.00 72.50 173 VAL A O 1
ATOM 1312 N N . ASP A 1 174 ? -8.738 -5.410 8.601 1.00 77.12 174 ASP A N 1
ATOM 1313 C CA . ASP A 1 174 ? -9.766 -6.296 9.139 1.00 77.12 174 ASP A CA 1
ATOM 1314 C C . ASP A 1 174 ? -9.186 -7.080 10.325 1.00 77.12 174 ASP A C 1
ATOM 1316 O O . ASP A 1 174 ? -8.396 -8.011 10.153 1.00 77.12 174 ASP A O 1
ATOM 1320 N N . VAL A 1 175 ? -9.569 -6.702 11.546 1.00 78.31 175 VAL A N 1
ATOM 1321 C CA . VAL A 1 175 ? -9.132 -7.381 12.774 1.00 78.31 175 VAL A CA 1
ATOM 1322 C C . VAL A 1 175 ? -10.221 -8.333 13.255 1.00 78.31 175 VAL A C 1
ATOM 1324 O O . VAL A 1 175 ? -11.345 -7.922 13.542 1.00 78.31 175 VAL A O 1
ATOM 1327 N N . LYS A 1 176 ? -9.880 -9.618 13.402 1.00 85.75 176 LYS A N 1
ATOM 1328 C CA . LYS A 1 176 ? -10.767 -10.621 14.002 1.00 85.75 176 LYS A CA 1
ATOM 1329 C C . LYS A 1 176 ? -10.272 -11.009 15.393 1.00 85.75 176 LYS A C 1
ATOM 1331 O O . LYS A 1 176 ? -9.375 -11.836 15.530 1.00 85.75 176 LYS A O 1
ATOM 1336 N N . LEU A 1 177 ? -10.910 -10.454 16.420 1.00 87.44 177 LEU A N 1
ATOM 1337 C CA . LEU A 1 177 ? -10.688 -10.848 17.811 1.00 87.44 177 LEU A CA 1
ATOM 1338 C C . LEU A 1 177 ? -11.565 -12.064 18.122 1.00 87.44 177 LEU A C 1
ATOM 1340 O O . LEU A 1 177 ? -12.792 -11.992 18.068 1.00 87.44 177 LEU A O 1
ATOM 1344 N N . THR A 1 178 ? -10.938 -13.208 18.373 1.00 91.06 178 THR A N 1
ATOM 1345 C CA . THR A 1 178 ? -11.629 -14.495 18.565 1.00 91.06 178 THR A CA 1
ATOM 1346 C C . THR A 1 178 ? -11.773 -14.884 20.027 1.00 91.06 178 THR A C 1
ATOM 1348 O O . THR A 1 178 ? -12.594 -15.737 20.353 1.00 91.06 178 THR A O 1
ATOM 1351 N N . THR A 1 179 ? -10.981 -14.272 20.902 1.00 91.88 179 THR A N 1
ATOM 1352 C CA . THR A 1 179 ? -11.023 -14.500 22.343 1.00 91.88 179 THR A CA 1
ATOM 1353 C C . THR A 1 179 ? -11.743 -13.329 22.986 1.00 91.88 179 THR A C 1
ATOM 1355 O O . THR A 1 179 ? -11.378 -12.186 22.736 1.00 91.88 179 THR A O 1
ATOM 1358 N N . ILE A 1 180 ? -12.751 -13.598 23.816 1.00 91.81 180 ILE A N 1
ATOM 1359 C CA . ILE A 1 180 ? -13.482 -12.581 24.580 1.00 91.81 180 ILE A CA 1
ATOM 1360 C C . ILE A 1 180 ? -13.632 -13.086 26.010 1.00 91.81 180 ILE A C 1
ATOM 1362 O O . ILE A 1 180 ? -14.071 -14.215 26.225 1.00 91.81 180 ILE A O 1
ATOM 1366 N N . LYS A 1 181 ? -13.285 -12.250 26.988 1.00 92.75 181 LYS A N 1
ATOM 1367 C CA . LYS A 1 181 ? -13.516 -12.522 28.408 1.00 92.75 181 LYS A CA 1
ATOM 1368 C C . LYS A 1 181 ? -14.050 -11.287 29.114 1.00 92.75 181 LYS A C 1
ATOM 1370 O O . LYS A 1 181 ? -13.538 -10.189 28.911 1.00 92.75 181 LYS A O 1
ATOM 1375 N N . GLN A 1 182 ? -15.043 -11.479 29.972 1.00 93.12 182 GLN A N 1
ATOM 1376 C CA . GLN A 1 182 ? -15.391 -10.476 30.970 1.00 93.12 182 GLN A CA 1
ATOM 1377 C C . GLN A 1 182 ? -14.316 -10.470 32.061 1.00 93.12 182 GLN A C 1
ATOM 1379 O O . GLN A 1 182 ? -13.788 -11.522 32.425 1.00 93.12 182 GLN A O 1
ATOM 1384 N N . VAL A 1 183 ? -13.963 -9.283 32.540 1.00 93.50 183 VAL A N 1
ATOM 1385 C CA . VAL A 1 183 ? -12.978 -9.082 33.601 1.00 93.50 183 VAL A CA 1
ATOM 1386 C C . VAL A 1 183 ? -13.640 -8.326 34.741 1.00 93.50 183 VAL A C 1
ATOM 1388 O O . VAL A 1 183 ? -14.330 -7.335 34.510 1.00 93.50 183 VAL A O 1
ATOM 1391 N N . ASP A 1 184 ? -13.399 -8.782 35.965 1.00 91.38 184 ASP A N 1
ATOM 1392 C CA . ASP A 1 184 ? -13.846 -8.074 37.158 1.00 91.38 184 ASP A CA 1
ATOM 1393 C C . ASP A 1 184 ? -13.032 -6.792 37.344 1.00 91.38 184 ASP A C 1
ATOM 1395 O O . ASP A 1 184 ? -11.799 -6.789 37.262 1.00 91.38 184 ASP A O 1
ATOM 1399 N N . ILE A 1 185 ? -13.734 -5.695 37.603 1.00 91.56 185 ILE A N 1
ATOM 1400 C CA . ILE A 1 185 ? -13.147 -4.381 37.862 1.00 91.56 185 ILE A CA 1
ATOM 1401 C C . ILE A 1 185 ? -13.508 -3.914 39.268 1.00 91.56 185 ILE A C 1
ATOM 1403 O O . ILE A 1 185 ? -14.456 -4.399 39.884 1.00 91.56 185 ILE A O 1
ATOM 1407 N N . ASN A 1 186 ? -12.742 -2.959 39.786 1.00 92.50 186 ASN A N 1
ATOM 1408 C CA . ASN A 1 186 ? -13.045 -2.344 41.072 1.00 92.50 186 ASN A CA 1
ATOM 1409 C C . ASN A 1 186 ? -14.284 -1.447 40.945 1.00 92.50 186 ASN A C 1
ATOM 1411 O O . ASN A 1 186 ? -14.332 -0.621 40.038 1.00 92.50 186 ASN A O 1
ATOM 1415 N N . ASP A 1 187 ? -15.225 -1.576 41.887 1.00 90.94 187 ASP A N 1
ATOM 1416 C CA . ASP A 1 187 ? -16.459 -0.770 41.957 1.00 90.94 187 ASP A CA 1
ATOM 1417 C C . ASP A 1 187 ? -17.285 -0.780 40.644 1.00 90.94 187 ASP A C 1
ATOM 1419 O O . ASP A 1 187 ? -17.559 0.285 40.075 1.00 90.94 187 ASP A O 1
ATOM 1423 N N . PRO A 1 188 ? -17.681 -1.973 40.143 1.00 91.38 188 PRO A N 1
ATOM 1424 C CA . PRO A 1 188 ? -18.462 -2.072 38.919 1.00 91.38 188 PRO A CA 1
ATOM 1425 C C . PRO A 1 188 ? -19.841 -1.447 39.125 1.00 91.38 188 PRO A C 1
ATOM 1427 O O . PRO A 1 188 ? -20.495 -1.630 40.159 1.00 91.38 188 PRO A O 1
ATOM 1430 N N . LYS A 1 189 ? -20.315 -0.714 38.124 1.00 92.81 189 LYS A N 1
ATOM 1431 C CA . LYS A 1 189 ? -21.660 -0.145 38.114 1.00 92.81 189 LYS A CA 1
ATOM 1432 C C . LYS A 1 189 ? -22.669 -1.210 37.702 1.00 92.81 189 LYS A C 1
ATOM 1434 O O . LYS A 1 189 ? -22.358 -2.169 37.001 1.00 92.81 189 LYS A O 1
ATOM 1439 N N . SER A 1 190 ? -23.907 -1.060 38.170 1.00 92.94 190 SER A N 1
ATOM 1440 C CA . SER A 1 190 ? -24.975 -1.991 37.802 1.00 92.94 190 SER A CA 1
ATOM 1441 C C . SER A 1 190 ? -25.174 -1.975 36.285 1.00 92.94 190 SER A C 1
ATOM 1443 O O . SER A 1 190 ? -25.403 -0.910 35.719 1.00 92.94 190 SER A O 1
ATOM 1445 N N . GLY A 1 191 ? -25.070 -3.141 35.646 1.00 93.94 191 GLY A N 1
ATOM 1446 C CA . GLY A 1 191 ? -25.130 -3.268 34.188 1.00 93.94 191 GLY A CA 1
ATOM 1447 C C . GLY A 1 191 ? -23.817 -2.967 33.447 1.00 93.94 191 GLY A C 1
ATOM 1448 O O . GLY A 1 191 ? -23.841 -2.961 32.219 1.00 93.94 191 GLY A O 1
ATOM 1449 N N . GLU A 1 192 ? -22.691 -2.734 34.137 1.00 95.44 192 GLU A N 1
ATOM 1450 C CA . GLU A 1 192 ? -21.364 -2.550 33.518 1.00 95.44 192 GLU A CA 1
ATOM 1451 C C . GLU A 1 192 ? -20.722 -3.903 33.165 1.00 95.44 192 GLU A C 1
ATOM 1453 O O . GLU A 1 192 ? -20.624 -4.808 33.997 1.00 95.44 192 GLU A O 1
ATOM 1458 N N . PHE A 1 193 ? -20.256 -4.030 31.923 1.00 95.94 193 PHE A N 1
ATOM 1459 C CA . PHE A 1 193 ? -19.514 -5.178 31.410 1.00 95.94 193 PHE A CA 1
ATOM 1460 C C . PHE A 1 193 ? -18.175 -4.705 30.863 1.00 95.94 193 PHE A C 1
ATOM 1462 O O . PHE A 1 193 ? -18.109 -4.088 29.799 1.00 95.94 193 PHE A O 1
ATOM 1469 N N . TYR A 1 194 ? -17.105 -5.066 31.564 1.00 94.81 194 TYR A N 1
ATOM 1470 C CA . TYR A 1 194 ? -15.745 -4.810 31.117 1.00 94.81 194 TYR A CA 1
ATOM 1471 C C . TYR A 1 194 ? -15.197 -6.044 30.397 1.00 94.81 194 TYR A C 1
ATOM 1473 O O . TYR A 1 194 ? -14.907 -7.074 31.012 1.00 94.81 194 TYR A O 1
ATOM 1481 N N . LEU A 1 195 ? -15.082 -5.964 29.075 1.00 94.50 195 LEU A N 1
ATOM 1482 C CA . LEU A 1 195 ? -14.673 -7.067 28.213 1.00 94.50 195 LEU A CA 1
ATOM 1483 C C . LEU A 1 195 ? -13.257 -6.841 27.701 1.00 94.50 195 LEU A C 1
ATOM 1485 O O . LEU A 1 195 ? -12.948 -5.777 27.172 1.00 94.50 195 LEU A O 1
ATOM 1489 N N . ARG A 1 196 ? -12.413 -7.867 27.794 1.00 92.06 196 ARG A N 1
ATOM 1490 C CA . ARG A 1 196 ? -11.133 -7.932 27.085 1.00 92.06 196 ARG A CA 1
ATOM 1491 C C . ARG A 1 196 ? -11.237 -8.890 25.917 1.00 92.06 196 ARG A C 1
ATOM 1493 O O . ARG A 1 196 ? -11.691 -10.024 26.084 1.00 92.06 196 ARG A O 1
ATOM 1500 N N . LEU A 1 197 ? -10.794 -8.429 24.759 1.00 91.38 197 LEU A N 1
ATOM 1501 C CA . LEU A 1 197 ? -10.804 -9.164 23.510 1.00 91.38 197 LEU A CA 1
ATOM 1502 C C . LEU A 1 197 ? -9.374 -9.296 22.985 1.00 91.38 197 LEU A C 1
ATOM 1504 O O . LEU A 1 197 ? -8.572 -8.385 23.171 1.00 91.38 197 LEU A O 1
ATOM 1508 N N . SER A 1 198 ? -9.058 -10.403 22.322 1.00 90.56 198 SER A N 1
ATOM 1509 C CA . SER A 1 198 ? -7.782 -10.569 21.620 1.00 90.56 198 SER A CA 1
ATOM 1510 C C . SER A 1 198 ? -7.926 -11.464 20.391 1.00 90.56 198 SER A C 1
ATOM 1512 O O . SER A 1 198 ? -8.862 -12.269 20.287 1.00 90.56 198 SER A O 1
ATOM 1514 N N . ASP A 1 199 ? -6.989 -11.349 19.454 1.00 88.19 199 ASP A N 1
ATOM 1515 C CA . ASP A 1 199 ? -6.743 -12.412 18.482 1.00 88.19 199 ASP A CA 1
ATOM 1516 C C . ASP A 1 199 ? -6.033 -13.607 19.154 1.00 88.19 199 ASP A C 1
ATOM 1518 O O . ASP A 1 199 ? -5.732 -13.604 20.354 1.00 88.19 199 ASP A O 1
ATOM 1522 N N . VAL A 1 200 ? -5.798 -14.672 18.385 1.00 87.62 200 VAL A N 1
ATOM 1523 C CA . VAL A 1 200 ? -5.157 -15.904 18.883 1.00 87.62 200 VAL A CA 1
ATOM 1524 C C . VAL A 1 200 ? -3.695 -15.703 19.291 1.00 87.62 200 VAL A C 1
ATOM 1526 O O . VAL A 1 200 ? -3.178 -16.467 20.102 1.00 87.62 200 VAL A O 1
ATOM 1529 N N . THR A 1 201 ? -3.035 -14.692 18.723 1.00 84.19 201 THR A N 1
ATOM 1530 C CA . THR A 1 201 ? -1.604 -14.411 18.899 1.00 84.19 201 THR A CA 1
ATOM 1531 C C . THR A 1 201 ? -1.303 -13.207 19.786 1.00 84.19 201 THR A C 1
ATOM 1533 O O . THR A 1 201 ? -0.131 -12.935 20.020 1.00 84.19 201 THR A O 1
ATOM 1536 N N . TYR A 1 202 ? -2.326 -12.520 20.304 1.00 82.25 202 TYR A N 1
ATOM 1537 C CA . TYR A 1 202 ? -2.199 -11.265 21.059 1.00 82.25 202 TYR A CA 1
ATOM 1538 C C . TYR A 1 202 ? -1.482 -10.144 20.281 1.00 82.25 202 TYR A C 1
ATOM 1540 O O . TYR A 1 202 ? -0.891 -9.246 20.873 1.00 82.25 202 TYR A O 1
ATOM 1548 N N . ASN A 1 203 ? -1.549 -10.174 18.947 1.00 77.31 203 ASN A N 1
ATOM 1549 C CA . ASN A 1 203 ? -1.096 -9.064 18.103 1.00 77.31 203 ASN A CA 1
ATOM 1550 C C . ASN A 1 203 ? -2.115 -7.918 18.098 1.00 77.31 203 ASN A C 1
ATOM 1552 O O . ASN A 1 203 ? -1.774 -6.770 17.814 1.00 77.31 203 ASN A O 1
ATOM 1556 N N . TYR A 1 204 ? -3.373 -8.238 18.392 1.00 81.00 204 TYR A N 1
ATOM 1557 C CA . TYR A 1 204 ? -4.448 -7.270 18.512 1.00 81.00 204 TYR A CA 1
ATOM 1558 C C . TYR A 1 204 ? -5.206 -7.541 19.800 1.00 81.00 204 TYR A C 1
ATOM 1560 O O . TYR A 1 204 ? -5.648 -8.667 20.046 1.00 81.00 204 TYR A O 1
ATOM 1568 N N . GLU A 1 205 ? -5.399 -6.499 20.594 1.00 85.44 205 GLU A N 1
ATOM 1569 C CA . GLU A 1 205 ? -6.184 -6.556 21.820 1.00 85.44 205 GLU A CA 1
ATOM 1570 C C . GLU A 1 205 ? -7.254 -5.470 21.800 1.00 85.44 205 GLU A C 1
ATOM 1572 O O . GLU A 1 205 ? -7.147 -4.475 21.093 1.00 85.44 205 GLU A O 1
ATOM 1577 N N . ALA A 1 206 ? -8.326 -5.649 22.557 1.00 86.06 206 ALA A N 1
ATOM 1578 C CA . ALA A 1 206 ? -9.299 -4.593 22.769 1.00 86.06 206 ALA A CA 1
ATOM 1579 C C . ALA A 1 206 ? -9.904 -4.669 24.160 1.00 86.06 206 ALA A C 1
ATOM 1581 O O . ALA A 1 206 ? -9.990 -5.730 24.781 1.00 86.06 206 ALA A O 1
ATOM 1582 N N . VAL A 1 207 ? -10.366 -3.519 24.621 1.00 90.06 207 VAL A N 1
ATOM 1583 C CA . VAL A 1 207 ? -11.189 -3.359 25.807 1.00 90.06 207 VAL A CA 1
ATOM 1584 C C . VAL A 1 207 ? -12.499 -2.736 25.371 1.00 90.06 207 VAL A C 1
ATOM 1586 O O . VAL A 1 207 ? -12.486 -1.675 24.752 1.00 90.06 207 VAL A O 1
ATOM 1589 N N . PHE A 1 208 ? -13.618 -3.348 25.742 1.00 90.88 208 PHE A N 1
ATOM 1590 C CA . PHE A 1 208 ? -14.936 -2.727 25.656 1.00 90.88 208 PHE A CA 1
ATOM 1591 C C . PHE A 1 208 ? -15.502 -2.564 27.064 1.00 90.88 208 PHE A C 1
ATOM 1593 O O . PHE A 1 208 ? -15.660 -3.551 27.776 1.00 90.88 208 PHE A O 1
ATOM 1600 N N . ASP A 1 209 ? -15.790 -1.326 27.455 1.00 93.25 209 ASP A N 1
ATOM 1601 C CA . ASP A 1 209 ? -16.407 -0.985 28.738 1.00 93.25 209 ASP A CA 1
ATOM 1602 C C . ASP A 1 209 ? -17.848 -0.532 28.487 1.00 93.25 209 ASP A C 1
ATOM 1604 O O . ASP A 1 209 ? -18.073 0.605 28.062 1.00 93.25 209 ASP A O 1
ATOM 1608 N N . LEU A 1 210 ? -18.799 -1.460 28.637 1.00 94.75 210 LEU A N 1
ATOM 1609 C CA . LEU A 1 210 ? -20.178 -1.338 28.151 1.00 94.75 210 LEU A CA 1
ATOM 1610 C C . LEU A 1 210 ? -21.180 -1.209 29.292 1.00 94.75 210 LEU A C 1
ATOM 1612 O O . LEU A 1 210 ? -21.109 -1.964 30.256 1.00 94.75 210 LEU A O 1
ATOM 1616 N N . PHE A 1 211 ? -22.188 -0.359 29.121 1.00 95.62 211 PHE A N 1
ATOM 1617 C CA . PHE A 1 211 ? -23.300 -0.211 30.056 1.00 95.62 211 PHE A CA 1
ATOM 1618 C C . PHE A 1 211 ? -24.595 -0.727 29.437 1.00 95.62 211 PHE A C 1
ATOM 1620 O O . PHE A 1 211 ? -25.020 -0.317 28.356 1.00 95.62 211 PHE A O 1
ATOM 1627 N N . CYS A 1 212 ? -25.228 -1.660 30.135 1.00 95.56 212 CYS A N 1
ATOM 1628 C CA . CYS A 1 212 ? -26.529 -2.226 29.808 1.00 95.56 212 CYS A CA 1
ATOM 1629 C C . CYS A 1 212 ? -27.553 -1.850 30.888 1.00 95.56 212 CYS A C 1
ATOM 1631 O O . CYS A 1 212 ? -27.228 -1.173 31.862 1.00 95.56 212 CYS A O 1
ATOM 1633 N N . GLU A 1 213 ? -28.796 -2.308 30.731 1.00 95.94 213 GLU A N 1
ATOM 1634 C CA . GLU A 1 213 ? -29.830 -2.128 31.754 1.00 95.94 213 GLU A CA 1
ATOM 1635 C C . GLU A 1 213 ? -29.380 -2.662 33.122 1.00 95.94 213 GLU A C 1
ATOM 1637 O O . GLU A 1 213 ? -28.813 -3.754 33.235 1.00 95.94 213 GLU A O 1
ATOM 1642 N N . ALA A 1 214 ? -29.647 -1.888 34.173 1.00 93.88 214 ALA A N 1
ATOM 1643 C CA . ALA A 1 214 ? -29.238 -2.224 35.530 1.00 93.88 214 ALA A CA 1
ATOM 1644 C C . ALA A 1 214 ? -29.779 -3.604 35.951 1.00 93.88 214 ALA A C 1
ATOM 1646 O O . ALA A 1 214 ? -30.956 -3.914 35.776 1.00 93.88 214 ALA A O 1
ATOM 1647 N N . GLY A 1 215 ? -28.914 -4.434 36.541 1.00 91.94 215 GLY A N 1
ATOM 1648 C CA . GLY A 1 215 ? -29.262 -5.786 36.990 1.00 91.94 215 GLY A CA 1
ATOM 1649 C C . GLY A 1 215 ? -29.265 -6.864 35.900 1.00 91.94 215 GLY A C 1
ATOM 1650 O O . GLY A 1 215 ? -29.524 -8.025 36.218 1.00 91.94 215 GLY A O 1
ATOM 1651 N N . THR A 1 216 ? -28.957 -6.533 34.641 1.00 93.19 216 THR A N 1
ATOM 1652 C CA . THR A 1 216 ? -28.758 -7.564 33.614 1.00 93.19 216 THR A CA 1
ATOM 1653 C C . THR A 1 216 ? -27.494 -8.386 33.875 1.00 93.19 216 THR A C 1
ATOM 1655 O O . THR A 1 216 ? -26.505 -7.898 34.419 1.00 93.19 216 THR A O 1
ATOM 1658 N N . THR A 1 217 ? -27.520 -9.645 33.444 1.00 90.62 217 THR A N 1
ATOM 1659 C CA . THR A 1 217 ? -26.402 -10.599 33.548 1.00 90.62 217 THR A CA 1
ATOM 1660 C C . THR A 1 217 ? -25.760 -10.912 32.198 1.00 90.62 217 THR A C 1
ATOM 1662 O O . THR A 1 217 ? -24.797 -11.672 32.131 1.00 90.62 217 THR A O 1
ATOM 1665 N N . ALA A 1 218 ? -26.273 -10.317 31.118 1.00 91.25 218 ALA A N 1
ATOM 1666 C CA . ALA A 1 218 ? -25.749 -10.475 29.772 1.00 91.25 218 ALA A CA 1
ATOM 1667 C C . ALA A 1 218 ? -25.688 -9.130 29.042 1.00 91.25 218 ALA A C 1
ATOM 1669 O O . ALA A 1 218 ? -26.537 -8.256 29.241 1.00 91.25 218 ALA A O 1
ATOM 1670 N N . VAL A 1 219 ? -24.701 -9.010 28.154 1.00 92.94 219 VAL A N 1
ATOM 1671 C CA . VAL A 1 219 ? -24.567 -7.872 27.241 1.00 92.94 219 VAL A CA 1
ATOM 1672 C C . VAL A 1 219 ? -25.716 -7.904 26.238 1.00 92.94 219 VAL A C 1
ATOM 1674 O O . VAL A 1 219 ? -25.877 -8.889 25.509 1.00 92.94 219 VAL A O 1
ATOM 1677 N N . ALA A 1 220 ? -26.502 -6.831 26.207 1.00 93.06 220 ALA A N 1
ATOM 1678 C CA . ALA A 1 220 ? -27.630 -6.697 25.300 1.00 93.06 220 ALA A CA 1
ATOM 1679 C C . ALA A 1 220 ? -27.175 -6.590 23.835 1.00 93.06 220 ALA A C 1
ATOM 1681 O O . ALA A 1 220 ? -26.105 -6.070 23.518 1.00 93.06 220 ALA A O 1
ATOM 1682 N N . ASP A 1 221 ? -28.010 -7.078 22.923 1.00 94.38 221 ASP A N 1
ATOM 1683 C CA . ASP A 1 221 ? -27.828 -6.808 21.501 1.00 94.38 221 ASP A CA 1
ATOM 1684 C C . ASP A 1 221 ? -28.254 -5.368 21.178 1.00 94.38 221 ASP A C 1
ATOM 1686 O O . ASP A 1 221 ? -29.199 -4.835 21.760 1.00 94.38 221 ASP A O 1
ATOM 1690 N N . GLY A 1 222 ? -27.574 -4.752 20.213 1.00 92.56 222 GLY A N 1
ATOM 1691 C CA . GLY A 1 222 ? -27.875 -3.405 19.735 1.00 92.56 222 GLY A CA 1
ATOM 1692 C C . GLY A 1 222 ? -26.631 -2.556 19.496 1.00 92.56 222 GLY A C 1
ATOM 1693 O O . GLY A 1 222 ? -25.502 -3.052 19.489 1.00 92.56 222 GLY A O 1
ATOM 1694 N N . THR A 1 223 ? -26.858 -1.270 19.245 1.00 92.31 223 THR A N 1
ATOM 1695 C CA . THR A 1 223 ? -25.806 -0.280 18.993 1.00 92.31 223 THR A CA 1
ATOM 1696 C C . THR A 1 223 ? -25.481 0.465 20.275 1.00 92.31 223 THR A C 1
ATOM 1698 O O . THR A 1 223 ? -26.378 1.027 20.897 1.00 92.31 223 THR A O 1
ATOM 1701 N N . TYR A 1 224 ? -24.202 0.491 20.629 1.00 91.38 224 TYR A N 1
ATOM 1702 C CA . TYR A 1 224 ? -23.677 1.233 21.763 1.00 91.38 224 TYR A CA 1
ATOM 1703 C C . TYR A 1 224 ? -23.055 2.546 21.282 1.00 91.38 224 TYR A C 1
ATOM 1705 O O . TYR A 1 224 ? -22.345 2.562 20.272 1.00 91.38 224 TYR A O 1
ATOM 1713 N N . THR A 1 225 ? -23.302 3.641 21.999 1.00 91.12 225 THR A N 1
ATOM 1714 C CA . THR A 1 225 ? -22.732 4.968 21.706 1.00 91.12 225 THR A CA 1
ATOM 1715 C C . THR A 1 225 ? -21.802 5.444 22.820 1.00 91.12 225 THR A C 1
ATOM 1717 O O . THR A 1 225 ? -21.946 5.056 23.977 1.00 91.12 225 THR A O 1
ATOM 1720 N N . LEU A 1 226 ? -20.826 6.292 22.485 1.00 88.12 226 LEU A N 1
ATOM 1721 C CA . LEU A 1 226 ? -19.944 6.890 23.488 1.00 88.12 226 LEU A CA 1
ATOM 1722 C C . LEU A 1 226 ? -20.753 7.821 24.399 1.00 88.12 226 LEU A C 1
ATOM 1724 O O . LEU A 1 226 ? -21.423 8.729 23.903 1.00 88.12 226 LEU A O 1
ATOM 1728 N N . ALA A 1 227 ? -20.647 7.639 25.714 1.00 87.31 227 ALA A N 1
ATOM 1729 C CA . ALA A 1 227 ? -21.222 8.559 26.689 1.00 87.31 227 ALA A CA 1
ATOM 1730 C C . ALA A 1 227 ? -20.343 8.686 27.939 1.00 87.31 227 ALA A C 1
ATOM 1732 O O . ALA A 1 227 ? -19.636 7.759 28.327 1.00 87.31 227 ALA A O 1
ATOM 1733 N N . GLU A 1 228 ? -20.431 9.841 28.600 1.00 85.94 228 GLU A N 1
ATOM 1734 C CA . GLU A 1 228 ? -19.854 10.053 29.937 1.00 85.94 228 GLU A CA 1
ATOM 1735 C C . GLU A 1 228 ? -20.764 9.511 31.054 1.00 85.94 228 GLU A C 1
ATOM 1737 O O . GLU A 1 228 ? -20.378 9.472 32.221 1.00 85.94 228 GLU A O 1
ATOM 1742 N N . THR A 1 229 ? -21.988 9.105 30.704 1.00 88.50 229 THR A N 1
ATOM 1743 C CA . THR A 1 229 ? -22.971 8.528 31.619 1.00 88.50 229 THR A CA 1
ATOM 1744 C C . THR A 1 229 ? -23.020 7.008 31.489 1.00 88.50 229 THR A C 1
ATOM 1746 O O . THR A 1 229 ? -22.797 6.441 30.420 1.00 88.50 229 THR A O 1
ATOM 1749 N N . ASN A 1 230 ? -23.421 6.349 32.575 1.00 92.00 230 ASN A N 1
ATOM 1750 C CA . ASN A 1 230 ? -23.586 4.893 32.643 1.00 92.00 230 ASN A CA 1
ATOM 1751 C C . ASN A 1 230 ? -24.983 4.451 32.167 1.00 92.00 230 ASN A C 1
ATOM 1753 O O . ASN A 1 230 ? -25.584 3.547 32.747 1.00 92.00 230 ASN A O 1
ATOM 1757 N N . ALA A 1 231 ? -25.564 5.167 31.201 1.00 94.00 231 ALA A N 1
ATOM 1758 C CA . ALA A 1 231 ? -26.877 4.830 30.662 1.00 94.00 231 ALA A CA 1
ATOM 1759 C C . ALA A 1 231 ? -26.812 3.513 29.874 1.00 94.00 231 ALA A C 1
ATOM 1761 O O . ALA A 1 231 ? -25.776 3.166 29.319 1.00 94.00 231 ALA A O 1
ATOM 1762 N N . ALA A 1 232 ? -27.919 2.777 29.795 1.00 95.62 232 ALA A N 1
ATOM 1763 C CA . ALA A 1 232 ? -27.961 1.577 28.968 1.00 95.62 232 ALA A CA 1
ATOM 1764 C C . ALA A 1 232 ? -27.660 1.908 27.494 1.00 95.62 232 ALA A C 1
ATOM 1766 O O . ALA A 1 232 ? -28.033 2.973 26.997 1.00 95.62 232 ALA A O 1
ATOM 1767 N N . MET A 1 233 ? -27.021 0.968 26.792 1.00 94.31 233 MET A N 1
ATOM 1768 C CA . MET A 1 233 ? -26.589 1.101 25.395 1.00 94.31 233 MET A CA 1
ATOM 1769 C C . MET A 1 233 ? -25.494 2.157 25.182 1.00 94.31 233 MET A C 1
ATOM 1771 O O . MET A 1 233 ? -25.403 2.754 24.107 1.00 94.31 233 MET A O 1
ATOM 1775 N N . THR A 1 234 ? -24.625 2.368 26.174 1.00 93.50 234 THR A N 1
ATOM 1776 C CA . THR A 1 234 ? -23.446 3.236 26.035 1.00 93.50 234 THR A CA 1
ATOM 1777 C C . THR A 1 234 ? -22.136 2.506 26.317 1.00 93.50 234 THR A C 1
ATOM 1779 O O . THR A 1 234 ? -22.115 1.428 26.913 1.00 93.50 234 THR A O 1
ATOM 1782 N N . PHE A 1 235 ? -21.024 3.084 25.868 1.00 91.88 235 PHE A N 1
ATOM 1783 C CA . PHE A 1 235 ? -19.676 2.667 26.249 1.00 91.88 235 PHE A CA 1
ATOM 1784 C C . PHE A 1 235 ? -18.864 3.857 26.768 1.00 91.88 235 PHE A C 1
ATOM 1786 O O . PHE A 1 235 ? -19.091 4.995 26.348 1.00 91.88 235 PHE A O 1
ATOM 1793 N N . SER A 1 236 ? -17.912 3.603 27.674 1.00 89.44 236 SER A N 1
ATOM 1794 C CA . SER A 1 236 ? -17.060 4.662 28.241 1.00 89.44 236 SER A CA 1
ATOM 1795 C C . SER A 1 236 ? -15.800 4.932 27.414 1.00 89.44 236 SER A C 1
ATOM 1797 O O . SER A 1 236 ? -15.402 4.149 26.547 1.00 89.44 236 SER A O 1
ATOM 1799 N N . SER A 1 237 ? -15.089 5.997 27.790 1.00 85.44 237 SER A N 1
ATOM 1800 C CA . SER A 1 237 ? -13.740 6.325 27.312 1.00 85.44 237 SER A CA 1
ATOM 1801 C C . SER A 1 237 ? -12.658 5.292 27.663 1.00 85.44 237 SER A C 1
ATOM 1803 O O . SER A 1 237 ? -11.541 5.408 27.162 1.00 85.44 237 SER A O 1
ATOM 1805 N N . LYS A 1 238 ? -12.954 4.274 28.489 1.00 86.25 238 LYS A N 1
ATOM 1806 C CA . LYS A 1 238 ? -12.046 3.136 28.724 1.00 86.25 238 LYS A CA 1
ATOM 1807 C C . LYS A 1 238 ? -12.047 2.134 27.562 1.00 86.25 238 LYS A C 1
ATOM 1809 O O . LYS A 1 238 ? -11.185 1.259 27.521 1.00 86.25 238 LYS A O 1
ATOM 1814 N N . THR A 1 239 ? -13.015 2.237 26.651 1.00 86.38 239 THR A N 1
ATOM 1815 C CA . THR A 1 239 ? -13.102 1.406 25.447 1.00 86.38 239 THR A CA 1
ATOM 1816 C C . THR A 1 239 ? -11.993 1.788 24.467 1.00 86.38 239 THR A C 1
ATOM 1818 O O . THR A 1 239 ? -11.826 2.961 24.141 1.00 86.38 239 THR A O 1
ATOM 1821 N N . GLY A 1 240 ? -11.250 0.804 23.965 1.00 78.81 240 GLY A N 1
ATOM 1822 C CA . GLY A 1 240 ? -10.173 1.017 23.003 1.00 78.81 240 GLY A CA 1
ATOM 1823 C C . GLY A 1 240 ? -9.709 -0.282 22.355 1.00 78.81 240 GLY A C 1
ATOM 1824 O O . GLY A 1 240 ? -9.969 -1.369 22.865 1.00 78.81 240 GLY A O 1
ATOM 1825 N N . ILE A 1 241 ? -9.027 -0.168 21.221 1.00 77.44 241 ILE A N 1
ATOM 1826 C CA . ILE A 1 241 ? -8.367 -1.286 20.542 1.00 77.44 241 ILE A CA 1
ATOM 1827 C C . ILE A 1 241 ? -6.866 -0.998 20.583 1.00 77.44 241 ILE A C 1
ATOM 1829 O O . ILE A 1 241 ? -6.447 0.138 20.405 1.00 77.44 241 ILE A O 1
ATOM 1833 N N . ASP A 1 242 ? -6.048 -1.996 20.859 1.00 73.00 242 ASP A N 1
ATOM 1834 C CA . ASP A 1 242 ? -4.603 -1.916 20.724 1.00 73.00 242 ASP A CA 1
ATOM 1835 C C . ASP A 1 242 ? -4.185 -2.731 19.501 1.00 73.00 242 ASP A C 1
ATOM 1837 O O . ASP A 1 242 ? -4.575 -3.890 19.325 1.00 73.00 242 ASP A O 1
ATOM 1841 N N . ILE A 1 243 ? -3.421 -2.089 18.627 1.00 68.44 243 ILE A N 1
ATOM 1842 C CA . ILE A 1 243 ? -2.857 -2.701 17.435 1.00 68.44 243 ILE A CA 1
ATOM 1843 C C . ILE A 1 243 ? -1.356 -2.756 17.674 1.00 68.44 243 ILE A C 1
ATOM 1845 O O . ILE A 1 243 ? -0.655 -1.758 17.484 1.00 68.44 243 ILE A O 1
ATOM 1849 N N . TYR A 1 244 ? -0.856 -3.920 18.091 1.00 54.47 244 TYR A N 1
ATOM 1850 C CA . TYR A 1 244 ? 0.561 -4.085 18.364 1.00 54.47 244 TYR A CA 1
ATOM 1851 C C . TYR A 1 244 ? 1.355 -3.996 17.053 1.00 54.47 244 TYR A C 1
ATOM 1853 O O . TYR A 1 244 ? 1.364 -4.918 16.235 1.00 54.47 244 TYR A O 1
ATOM 1861 N N . LYS A 1 245 ? 2.050 -2.871 16.846 1.00 53.28 245 LYS A N 1
ATOM 1862 C CA . LYS A 1 245 ? 3.108 -2.742 15.837 1.00 53.28 245 LYS A CA 1
ATOM 1863 C C . LYS A 1 245 ? 4.471 -2.872 16.522 1.00 53.28 245 LYS A C 1
ATOM 1865 O O . LYS A 1 245 ? 4.868 -1.939 17.218 1.00 53.28 245 LYS A O 1
ATOM 1870 N N . PRO A 1 246 ? 5.249 -3.942 16.273 1.00 39.97 246 PRO A N 1
ATOM 1871 C CA . PRO A 1 246 ? 6.575 -4.097 16.876 1.00 39.97 246 PRO A CA 1
ATOM 1872 C C . PRO A 1 246 ? 7.590 -3.009 16.471 1.00 39.97 246 PRO A C 1
ATOM 1874 O O . PRO A 1 246 ? 8.641 -2.916 17.096 1.00 39.97 246 PRO A O 1
ATOM 1877 N N . SER A 1 247 ? 7.300 -2.169 15.467 1.00 42.75 247 SER A N 1
ATOM 1878 C CA . SER A 1 247 ? 8.208 -1.113 14.992 1.00 42.75 247 SER A CA 1
ATOM 1879 C C . SER A 1 247 ? 7.756 0.332 15.248 1.00 42.75 247 SER A C 1
ATOM 1881 O O . SER A 1 247 ? 8.514 1.240 14.926 1.00 42.75 247 SER A O 1
ATOM 1883 N N . ASN A 1 248 ? 6.569 0.597 15.819 1.00 41.69 248 ASN A N 1
ATOM 1884 C CA . ASN A 1 248 ? 6.157 1.980 16.112 1.00 41.69 248 ASN A CA 1
ATOM 1885 C C . ASN A 1 248 ? 5.194 2.079 17.320 1.00 41.69 248 ASN A C 1
ATOM 1887 O O . ASN A 1 248 ? 3.987 1.921 17.140 1.00 41.69 248 ASN A O 1
ATOM 1891 N N . PRO A 1 249 ? 5.689 2.371 18.539 1.00 38.31 249 PRO A N 1
ATOM 1892 C CA . PRO A 1 249 ? 4.898 2.401 19.776 1.00 38.31 249 PRO A CA 1
ATOM 1893 C C . PRO A 1 249 ? 4.104 3.711 19.976 1.00 38.31 249 PRO A C 1
ATOM 1895 O O . PRO A 1 249 ? 3.935 4.177 21.104 1.00 38.31 249 PRO A O 1
ATOM 1898 N N . GLN A 1 250 ? 3.646 4.362 18.903 1.00 43.62 250 GLN A N 1
ATOM 1899 C CA . GLN A 1 250 ? 2.885 5.610 19.027 1.00 43.62 250 GLN A CA 1
ATOM 1900 C C . GLN A 1 250 ? 1.455 5.314 19.516 1.00 43.62 250 GLN A C 1
ATOM 1902 O O . GLN A 1 250 ? 0.790 4.445 18.950 1.00 43.62 250 GLN A O 1
ATOM 1907 N N . PRO A 1 251 ? 0.935 6.045 20.521 1.00 41.84 251 PRO A N 1
ATOM 1908 C CA . PRO A 1 251 ? -0.455 5.911 20.934 1.00 41.84 251 PRO A CA 1
ATOM 1909 C C . PRO A 1 251 ? -1.374 6.304 19.778 1.00 41.84 251 PRO A C 1
ATOM 1911 O O . PRO A 1 251 ? -1.352 7.455 19.335 1.00 41.84 251 PRO A O 1
ATOM 1914 N N . ILE A 1 252 ? -2.206 5.381 19.304 1.00 52.16 252 ILE A N 1
ATOM 1915 C CA . ILE A 1 252 ? -3.195 5.701 18.277 1.00 52.16 252 ILE A CA 1
ATOM 1916 C C . ILE A 1 252 ? -4.434 6.291 18.965 1.00 52.16 252 ILE A C 1
ATOM 1918 O O . ILE A 1 252 ? -4.883 5.819 20.015 1.00 52.16 252 ILE A O 1
ATOM 1922 N N . GLY A 1 253 ? -4.923 7.417 18.450 1.00 47.62 253 GLY A N 1
ATOM 1923 C CA . GLY A 1 253 ? -6.195 8.001 18.856 1.00 47.62 253 GLY A CA 1
ATOM 1924 C C . GLY A 1 253 ? -7.344 7.337 18.100 1.00 47.62 253 GLY A C 1
ATOM 1925 O O . GLY A 1 253 ? -7.194 6.991 16.929 1.00 47.62 253 GLY A O 1
ATOM 1926 N N . PHE A 1 254 ? -8.484 7.184 18.771 1.00 53.84 254 PHE A N 1
ATOM 1927 C CA . PHE A 1 254 ? -9.719 6.674 18.179 1.00 53.84 254 PHE A CA 1
ATOM 1928 C C . PHE A 1 254 ? -10.735 7.804 18.047 1.00 53.84 254 PHE A C 1
ATOM 1930 O O . PHE A 1 254 ? -10.949 8.555 19.001 1.00 53.84 254 PHE A O 1
ATOM 1937 N N . SER A 1 255 ? -11.406 7.889 16.901 1.00 54.59 255 SER A N 1
ATOM 1938 C CA . SER A 1 255 ? -12.625 8.684 16.737 1.00 54.59 255 SER A CA 1
ATOM 1939 C C . SER A 1 255 ? -13.663 7.895 15.957 1.00 54.59 255 SER A C 1
ATOM 1941 O O . SER A 1 255 ? -13.344 7.027 15.142 1.00 54.59 255 SER A O 1
ATOM 1943 N N . GLY A 1 256 ? -14.931 8.184 16.253 1.00 54.38 256 GLY A N 1
ATOM 1944 C CA . GLY A 1 256 ? -16.061 7.588 15.547 1.00 54.38 256 GLY A CA 1
ATOM 1945 C C . GLY A 1 256 ? -16.193 6.080 15.753 1.00 54.38 256 GLY A C 1
ATOM 1946 O O . GLY A 1 256 ? -16.351 5.364 14.773 1.00 54.38 256 GLY A O 1
ATOM 1947 N N . ILE A 1 257 ? -16.135 5.598 17.002 1.00 67.81 257 ILE A N 1
ATOM 1948 C CA . ILE A 1 257 ? -16.433 4.195 17.323 1.00 67.81 257 ILE A CA 1
ATOM 1949 C C . ILE A 1 257 ? -17.944 3.968 17.193 1.00 67.81 257 ILE A C 1
ATOM 1951 O O . ILE A 1 257 ? -18.727 4.459 18.008 1.00 67.81 257 ILE A O 1
ATOM 1955 N N . LEU A 1 258 ? -18.347 3.196 16.186 1.00 73.88 258 LEU A N 1
ATOM 1956 C CA . LEU A 1 258 ? -19.659 2.560 16.139 1.00 73.88 258 LEU A CA 1
ATOM 1957 C C . LEU A 1 258 ? -19.497 1.118 16.609 1.00 73.88 258 LEU A C 1
ATOM 1959 O O . LEU A 1 258 ? -18.920 0.307 15.888 1.00 73.88 258 LEU A O 1
ATOM 1963 N N . LEU A 1 259 ? -20.019 0.797 17.793 1.00 82.56 259 LEU A N 1
ATOM 1964 C CA . LEU A 1 259 ? -19.997 -0.557 18.337 1.00 82.56 259 LEU A CA 1
ATOM 1965 C C . LEU A 1 259 ? -21.396 -1.164 18.269 1.00 82.56 259 LEU A C 1
ATOM 1967 O O . LEU A 1 259 ? -22.357 -0.605 1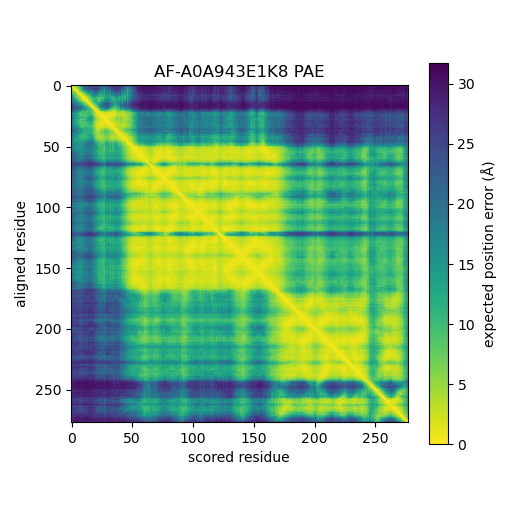8.793 1.00 82.56 259 LEU A O 1
ATOM 1971 N N . ALA A 1 260 ? -21.515 -2.329 17.645 1.00 87.25 260 ALA A N 1
ATOM 1972 C CA . ALA A 1 260 ? -22.755 -3.081 17.592 1.00 87.25 260 ALA A CA 1
ATOM 1973 C C . ALA A 1 260 ? -22.542 -4.505 18.085 1.00 87.25 260 ALA A C 1
ATOM 1975 O O . ALA A 1 260 ? -21.673 -5.229 17.599 1.00 87.25 260 ALA A O 1
ATOM 1976 N N . LYS A 1 261 ? -23.391 -4.931 19.012 1.00 88.31 261 LYS A N 1
ATOM 1977 C CA . LYS A 1 261 ? -23.486 -6.314 19.449 1.00 88.31 261 LYS A CA 1
ATOM 1978 C C . LYS A 1 261 ? -24.634 -6.992 18.698 1.00 88.31 261 LYS A C 1
ATOM 1980 O O . LYS A 1 261 ? -25.758 -6.493 18.692 1.00 88.31 261 LYS A O 1
ATOM 1985 N N . ARG A 1 262 ? -24.349 -8.129 18.061 1.00 89.19 262 ARG A N 1
ATOM 1986 C CA . ARG A 1 262 ? -25.345 -8.986 17.401 1.00 89.19 262 ARG A CA 1
ATOM 1987 C C . ARG A 1 262 ? -25.071 -10.442 17.774 1.00 89.19 262 ARG A C 1
ATOM 1989 O O . ARG A 1 262 ? -24.014 -10.968 17.429 1.00 89.19 262 ARG A O 1
ATOM 1996 N N . GLN A 1 263 ? -26.006 -11.098 18.455 1.00 88.19 263 GLN A N 1
ATOM 1997 C CA . GLN A 1 263 ? -25.928 -12.502 18.873 1.00 88.19 263 GLN A CA 1
ATOM 1998 C C . GLN A 1 263 ? -24.652 -12.859 19.648 1.00 88.19 263 GLN A C 1
ATOM 2000 O O . GLN A 1 263 ? -24.570 -12.591 20.835 1.00 88.19 263 GLN A O 1
ATOM 2005 N N . ASN A 1 264 ? -23.642 -13.454 19.011 1.00 83.44 264 ASN A N 1
ATOM 2006 C CA . ASN A 1 264 ? -22.382 -13.841 19.658 1.00 83.44 264 ASN A CA 1
ATOM 2007 C C . ASN A 1 264 ? -21.188 -13.038 19.123 1.00 83.44 264 ASN A C 1
ATOM 2009 O O . ASN A 1 264 ? -20.039 -13.430 19.311 1.00 83.44 264 ASN A O 1
ATOM 2013 N N . SER A 1 265 ? -21.440 -11.927 18.429 1.00 84.25 265 SER A N 1
ATOM 2014 C CA . SER A 1 265 ? -20.402 -11.138 17.769 1.00 84.25 265 SER A CA 1
ATOM 2015 C C . SER A 1 265 ? -20.536 -9.651 18.071 1.00 84.25 265 SER A C 1
ATOM 2017 O O . SER A 1 265 ? -21.639 -9.116 18.209 1.00 84.25 265 SER A O 1
ATOM 2019 N N . PHE A 1 266 ? -19.385 -8.990 18.153 1.00 83.75 266 PHE A N 1
ATOM 2020 C CA . PHE A 1 266 ? -19.275 -7.540 18.174 1.00 83.75 266 PHE A CA 1
ATOM 2021 C C . PHE A 1 266 ? -18.726 -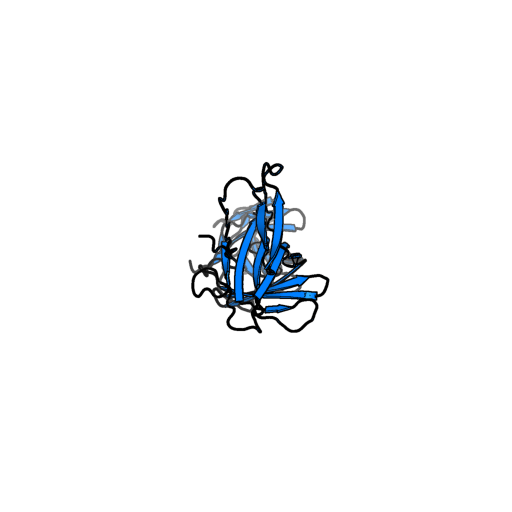7.070 16.829 1.00 83.75 266 PHE A C 1
ATOM 2023 O O . PHE A 1 266 ? -17.803 -7.674 16.286 1.00 83.75 266 PHE A O 1
ATOM 2030 N N . TYR A 1 267 ? -19.295 -5.987 16.317 1.00 84.12 267 TYR A N 1
ATOM 2031 C CA . TYR A 1 267 ? -18.858 -5.296 15.114 1.00 84.12 267 TYR A CA 1
ATOM 2032 C C . TYR A 1 267 ? -18.476 -3.880 15.509 1.00 84.12 267 TYR A C 1
ATOM 2034 O O . TYR A 1 267 ? -19.262 -3.193 16.161 1.00 84.12 267 TYR A O 1
ATOM 2042 N N . CYS A 1 268 ? -17.274 -3.465 15.132 1.00 79.62 268 CYS A N 1
ATOM 2043 C CA . CYS A 1 268 ? -16.753 -2.147 15.443 1.00 79.62 268 CYS A CA 1
ATOM 2044 C C . CYS A 1 268 ? -16.217 -1.501 14.167 1.00 79.62 268 CYS A C 1
ATOM 2046 O O . CYS A 1 268 ? -15.484 -2.140 13.414 1.00 79.62 268 CYS A O 1
ATOM 2048 N N . THR A 1 269 ? -16.571 -0.242 13.936 1.00 74.94 269 THR A N 1
ATOM 2049 C CA . THR A 1 269 ? -15.936 0.605 12.921 1.00 74.94 269 THR A CA 1
ATOM 2050 C C . THR A 1 269 ? -15.405 1.840 13.623 1.00 74.94 269 THR A C 1
ATOM 2052 O O . THR A 1 269 ? -16.105 2.412 14.455 1.00 74.94 269 THR A O 1
ATOM 2055 N N . TYR A 1 270 ? -14.167 2.217 13.323 1.00 71.25 270 TYR A N 1
ATOM 2056 C CA . TYR A 1 270 ? -13.483 3.352 13.931 1.00 71.25 270 TYR A CA 1
ATOM 2057 C C . TYR A 1 270 ? -12.470 3.936 12.955 1.00 71.25 270 TYR A C 1
ATOM 2059 O O . TYR A 1 270 ? -11.976 3.240 12.065 1.00 71.25 270 TYR A O 1
ATOM 2067 N N . PHE A 1 271 ? -12.129 5.204 13.158 1.00 65.56 271 PHE A N 1
ATOM 2068 C CA . PHE A 1 271 ? -11.025 5.850 12.467 1.00 65.56 271 PHE A CA 1
ATOM 2069 C C . PHE A 1 271 ? -9.818 5.897 13.395 1.00 65.56 271 PHE A C 1
ATOM 2071 O O . PHE A 1 271 ? -9.910 6.337 14.543 1.00 65.56 271 PHE A O 1
ATOM 2078 N N . LEU A 1 272 ? -8.686 5.420 12.885 1.00 61.84 272 LEU A N 1
ATOM 2079 C CA . LEU A 1 272 ? -7.393 5.584 13.530 1.00 61.84 272 LEU A CA 1
ATOM 2080 C C . LEU A 1 272 ? -6.808 6.925 13.103 1.00 61.84 272 LEU A C 1
ATOM 2082 O O . LEU A 1 272 ? -6.752 7.229 11.913 1.00 61.84 272 LEU A O 1
ATOM 2086 N N . HIS A 1 273 ? -6.327 7.702 14.061 1.00 55.84 273 HIS A N 1
ATOM 2087 C CA . HIS A 1 273 ? -5.513 8.882 13.785 1.00 55.84 273 HIS A CA 1
ATOM 2088 C C . HIS A 1 273 ? -4.294 8.886 14.695 1.00 55.84 273 HIS A C 1
ATOM 2090 O O . HIS A 1 273 ? -4.362 8.508 15.869 1.00 55.84 273 HIS A O 1
ATOM 2096 N N . ASN A 1 274 ? -3.160 9.325 14.152 1.00 50.19 274 ASN A N 1
ATOM 2097 C CA . ASN A 1 274 ? -1.979 9.586 14.963 1.00 50.19 274 ASN A CA 1
ATOM 2098 C C . ASN A 1 274 ? -2.342 10.633 16.018 1.00 50.19 274 ASN A C 1
ATOM 2100 O O . ASN A 1 274 ? -2.847 11.698 15.683 1.00 50.19 274 ASN A O 1
ATOM 2104 N N . ARG A 1 275 ? -2.075 10.355 17.299 1.00 40.72 275 ARG A N 1
ATOM 2105 C CA . ARG A 1 275 ? -2.392 11.289 18.396 1.00 40.72 275 ARG A CA 1
ATOM 2106 C C . ARG A 1 275 ? -1.526 12.570 18.373 1.00 40.72 275 ARG A C 1
ATOM 2108 O O . ARG A 1 275 ? -1.734 13.447 19.199 1.00 40.72 275 ARG A O 1
ATOM 2115 N N . ASN A 1 276 ? -0.571 12.668 17.443 1.00 35.03 276 ASN A N 1
ATOM 2116 C CA . ASN A 1 276 ? 0.426 13.738 17.340 1.00 35.03 276 ASN A CA 1
ATOM 2117 C C . ASN A 1 276 ? 0.245 14.665 16.117 1.00 35.03 276 ASN A C 1
ATOM 2119 O O . ASN A 1 276 ? 1.209 15.319 15.722 1.00 35.03 276 ASN A O 1
ATOM 2123 N N . VAL A 1 277 ? -0.949 14.722 15.517 1.00 35.16 277 VAL A N 1
ATOM 2124 C CA . VAL A 1 277 ? -1.308 15.713 14.479 1.00 35.16 277 VAL A CA 1
ATOM 2125 C C . VAL A 1 277 ? -2.545 16.495 14.884 1.00 35.16 277 VAL A C 1
ATOM 2127 O O . VAL A 1 277 ? -3.515 15.846 15.333 1.00 35.16 277 VAL A O 1
#

Mean predicted aligned error: 12.42 Å

Secondary structure (DSSP, 8-state):
----------------TTS--EEEEE-TT--EEEEEGGG-S-----------EEEE-EEEEEE-STTEEEEEEE-TT--EEEEEEE-S-TTSTT-SEEEEET-SSSSEEE-S-TTTSEEESTT---EEEEEEEEEEEE-TT--EEEEEEEEETTS-EEEEEEEE--SSS-SS------EEEE---SSPPTTEEEEEEE-TTSSEEEEEEEE-STT-SSPPSEEEEE-SS--TTEE-TT-EEEE--TT--PPEEEEEEEEEEETTEEEEEEEEEETT-

Radius of gyration: 29.99 Å; Cα contacts (8 Å, |Δi|>4): 574; chains: 1; bounding box: 51×35×107 Å

pLDDT: mean 81.94, std 17.59, range [29.16, 98.69]

Nearest PDB structures (foldseek):
  5bp4-assembly8_O  TM=2.189E-01  e=1.802E+00  Mycolicibacterium smegmatis MC2 155
  5bp4-assembly5_I  TM=2.123E-01  e=2.992E+00  Mycolicibacterium smegmatis MC2 155
  5bp4-assembly6_L  TM=1.866E-01  e=2.570E+00  Mycolicibacterium smegmatis MC2 155
  8bk2-assembly1_A  TM=2.186E-01  e=8.252E+00  Neisseria meningitidis serogroup B
  6jpl-assembly2_C  TM=1.288E-01  e=2.443E+00  Saccharomyces cerevisiae S288C

Foldseek 3Di:
DDDDPDPPDDFDFDDDPDDFTWTWDQDPVRDTDIDGPVPDPDDDDDDDPPAAEEEFEDWAWDDDDQQWIKIWTAHPLGWIFIWTWGAQDSQDHQDFDKEKECDPHHTYTDQPDQVRGFTDPRNHDTWGWDIWMKGWDADPVQWIWIKIWTATPVRGIHIYIYTGHHPPDRQDDDDDFPDKDFDDDPPAFFQWTWMWTAHPVRQKIWIWTFAAPGPDPDQDFFKEDEDPDSDHRYTYPNTDMDRDDVPDPFDWDWDDWTWGDDDPDIDTDIDTDGPPD

Sequence (277 aa):
MKRLSAIAFALTALASSAVAQSIVVVDKDGNQHKFCTDYVQDITFEVIDNRPNYSFSQIDVNPYDGVNVGLEFKTAEGVTAAFDLYMADPSVILADGTYTFGATEGNRIDISDSQLTYFRPDGTAKQAFKSGTMTISHNSEAIYTISFEAVLADGSGVLGSYEGKLNKMSPIVDVKLTTIKQVDINDPKSGEFYLRLSDVTYNYEAVFDLFCEAGTTAVADGTYTLAETNAAMTFSSKTGIDIYKPSNPQPIGFSGILLAKRQNSFYCTYFLHNRNV